Protein 4UYR (pdb70)

Radius of gyration: 17.65 Å; Cα contacts (8 Å, |Δi|>4): 474; chains: 1; bounding box: 37×47×51 Å

Organism: Saccharomyces cerevisiae (strain ATCC 204508 / S288c) (NCBI:txid559292)

B-factor: mean 17.61, std 16.91, range [5.44, 200.37]

InterPro domains:
  IPR018789 Flocculin 11 domain [PF10182] (43-193)
  IPR018789 Flocculin 11 domain [PS51824] (31-207)
  IPR018789 Flocculin 11 domain [SM01213] (42-195)

Foldseek 3Di:
DDDPFPWDDDCPIDGWQKFDDKFQPAVPFALVVLCVVQLAFAKEKDWDIWTQHDDQKIKIKMWMATPDWDFPLQFAFKKKACAAFPDRIGGQDHPVVPHDNFGTPRTGMDIDMHRWDDDPDPWKTWHDKIKMWTATLPDSSVVVVVVDDRTDGTDIAIEEDPAADPVRHGNGNYTIIMTTGSSPNPDD

Sequence (188 aa):
GSSSHHHHHHSSSGSSSEGTSSCNSSIVNGCPNLDFNWHMDQQNIMQYTLDVTSSSVSWVQDNTYQITIHVKKGKEENIDLKYLWSSLKIIGVTGPPKGTVQLYGYNENTYLIDNPTDFTATFEVYATQQDVNSSCQVWMPNFQQIQFEYLQGSAAQYASSWQWGTTSFDLSSTGCNNYDNQGHSQTDFPGFYWNIDCDNNNCG

Solvent-accessible surface area: 9670 Å² total; per-residue (Å²): 133,77,101,152,70,117,73,12,178,32,156,90,83,28,88,2,46,72,8,118,59,46,44,50,26,17,87,148,31,58,26,59,67,38,0,80,128,79,99,6,24,44,5,86,10,71,5,71,54,2,14,65,17,80,101,65,14,0,43,0,28,0,66,0,94,3,150,93,98,1,76,45,92,14,1,47,12,0,53,0,36,46,13,69,14,73,149,39,67,24,35,5,13,0,90,116,86,120,21,113,125,16,115,33,0,1,50,7,78,8,71,14,55,0,88,0,68,124,99,52,69,105,19,29,4,71,2,24,48,0,54,0,36,0,51,0,27,87,44,64,2,50,130,71,51,119,51,39,137,33,28,44,38,55,19,68,0,25,4,0,20,119,76,125,35,145,136,27,38,0,62,6,3,0,15,1,6,44,0,18,47,47,1,72,66,134,54,108

Secondary structure (DSSP, 8-state):
---SSPEEE---EEE-EE-S--EES-TTSB-HHHHHTTTBPPEEEEEEEEEEEETTEEEEEEEEEESS---GGGEEEEEEES-SSS-S-EEEEETTTTEE--S-TTEEEEEEEEE--EEEETTEEEPPP-EEEEEES-GGGGGGGGG--SB-SEEEEEB-SS-B-TTSBBSSSB--EEEEGGG-TT--

Nearest PDB structures (foldseek):
  4uyr-assembly1_A  TM=1.005E+00  e=2.398E-40  Saccharomyces cerevisiae S288C
  4uyt-assembly1_A  TM=1.005E+00  e=1.256E-36  Saccharomyces cerevisiae S288C
  5fv6-assembly1_B  TM=8.796E-01  e=2.072E-15  Komagataella phaffii GS115
  5fv6-assembly2_A  TM=8.704E-01  e=5.567E-15  Komagataella phaffii GS115

Structure (mmCIF, N/CA/C/O backbone):
data_4UYR
#
_entry.id   4UYR
#
_cell.length_a   30.450
_cell.length_b   54.830
_cell.length_c   121.910
_cell.angle_alpha   90.00
_cell.angle_beta   90.00
_cell.angle_gamma   90.00
#
_symmetry.space_group_name_H-M   'P 21 21 21'
#
loop_
_entity.id
_entity.type
_entity.pdbx_description
1 polymer 'FLOCCULATION PROTEIN FLO11'
2 non-polymer 'SODIUM ION'
3 non-polymer 'MAGNESIUM ION'
4 non-polymer 'PHOSPHATE ION'
5 water water
#
loop_
_atom_site.group_PDB
_atom_site.id
_atom_site.type_symbol
_atom_site.label_atom_id
_atom_site.label_alt_id
_atom_site.label_comp_id
_atom_site.label_asym_id
_atom_site.label_entity_id
_atom_site.label_seq_id
_atom_site.pdbx_PDB_ins_code
_atom_site.Cartn_x
_atom_site.Cartn_y
_atom_site.Cartn_z
_atom_site.occupancy
_atom_site.B_iso_or_equiv
_atom_site.auth_seq_id
_atom_site.auth_comp_id
_atom_site.auth_asym_id
_atom_site.auth_atom_id
_atom_site.pdbx_PDB_model_num
ATOM 1 N N . GLY A 1 2 ? -18.998 50.165 12.885 1.00 24.24 2 GLY A N 1
ATOM 2 C CA . GLY A 1 2 ? -18.421 49.837 11.562 1.00 15.33 2 GLY A CA 1
ATOM 3 C C . GLY A 1 2 ? -18.259 48.345 11.368 1.00 14.22 2 GLY A C 1
ATOM 4 O O . GLY A 1 2 ? -18.684 47.561 12.200 1.00 20.08 2 GLY A O 1
ATOM 5 N N A SER A 1 3 ? -17.643 47.953 10.263 0.50 12.53 3 SER A N 1
ATOM 6 N N B SER A 1 3 ? -17.675 47.938 10.261 0.50 12.20 3 SER A N 1
ATOM 7 C CA A SER A 1 3 ? -17.485 46.553 9.912 0.50 11.84 3 SER A CA 1
ATOM 8 C CA B SER A 1 3 ? -17.510 46.535 9.975 0.50 11.65 3 SER A CA 1
ATOM 9 C C A SER A 1 3 ? -16.404 45.888 10.765 0.50 11.23 3 SER A C 1
ATOM 10 C C B SER A 1 3 ? -16.394 45.894 10.783 0.50 10.72 3 SER A C 1
ATOM 11 O O A SER A 1 3 ? -15.375 46.468 11.031 0.50 13.33 3 SER A O 1
ATOM 12 O O B SER A 1 3 ? -15.354 46.479 10.997 0.50 12.45 3 SER A O 1
ATOM 17 N N . SER A 1 4 ? -16.666 44.631 11.136 0.69 9.30 4 SER A N 1
ATOM 18 C CA . SER A 1 4 ? -15.650 43.774 11.736 0.69 9.36 4 SER A CA 1
ATOM 19 C C . SER A 1 4 ? -15.590 42.399 11.033 0.69 8.83 4 SER A C 1
ATOM 20 O O . SER A 1 4 ? -15.093 41.409 11.588 0.69 9.89 4 SER A O 1
ATOM 23 N N . HIS A 1 5 ? -16.036 42.347 9.795 0.80 8.90 5 HIS A N 1
ATOM 24 C CA . HIS A 1 5 ? -15.871 41.132 8.996 0.80 8.47 5 HIS A CA 1
ATOM 25 C C . HIS A 1 5 ? -14.397 40.748 8.874 0.80 8.16 5 HIS A C 1
ATOM 26 O O . HIS A 1 5 ? -14.037 39.568 9.012 0.80 9.58 5 HIS A O 1
ATOM 33 N N . HIS A 1 6 ? -13.580 41.716 8.537 0.80 7.75 6 HIS A N 1
ATOM 34 C CA . HIS A 1 6 ? -12.159 41.507 8.299 0.80 7.96 6 HIS A CA 1
ATOM 35 C C . HIS A 1 6 ? -11.392 41.933 9.548 0.80 8.46 6 HIS A C 1
ATOM 36 O O . HIS A 1 6 ? -11.807 42.852 10.265 0.80 9.94 6 HIS A O 1
ATOM 43 N N . HIS A 1 7 ? -10.260 41.285 9.805 1.00 10.65 7 HIS A N 1
ATOM 44 C CA . HIS A 1 7 ? -9.361 41.711 10.864 1.00 11.48 7 HIS A CA 1
ATOM 45 C C . HIS A 1 7 ? -8.643 42.954 10.467 1.00 11.39 7 HIS A C 1
ATOM 46 O O . HIS A 1 7 ? -8.002 42.907 9.404 1.00 16.07 7 HIS A O 1
ATOM 53 N N . HIS A 1 8 ? -8.561 43.994 11.281 0.50 7.79 8 HIS A N 1
ATOM 54 C CA . HIS A 1 8 ? -7.890 45.227 10.855 0.50 8.26 8 HIS A CA 1
ATOM 55 C C . HIS A 1 8 ? -6.420 45.166 11.245 0.50 8.32 8 HIS A C 1
ATOM 56 O O . HIS A 1 8 ? -6.016 44.606 12.272 0.50 12.37 8 HIS A O 1
ATOM 63 N N . HIS A 1 9 ? -5.634 45.756 10.373 1.00 11.03 9 HIS A N 1
ATOM 64 C CA . HIS A 1 9 ? -4.220 45.904 10.554 1.00 10.72 9 HIS A CA 1
ATOM 65 C C . HIS A 1 9 ? -3.825 47.369 10.567 1.00 11.57 9 HIS A C 1
ATOM 66 O O . HIS A 1 9 ? -4.444 48.214 9.949 1.00 13.91 9 HIS A O 1
ATOM 73 N N . HIS A 1 10 ? -2.706 47.677 11.228 0.50 9.81 10 HIS A N 1
ATOM 74 C CA . HIS A 1 10 ? -2.105 49.002 11.154 0.50 11.01 10 HIS A CA 1
ATOM 75 C C . HIS A 1 10 ? -1.517 49.198 9.745 0.50 11.14 10 HIS A C 1
ATOM 76 O O . HIS A 1 10 ? -0.987 48.270 9.111 0.50 13.05 10 HIS A O 1
ATOM 83 N N A SER A 1 11 ? -1.675 50.421 9.252 0.50 17.31 11 SER A N 1
ATOM 84 N N B SER A 1 11 ? -1.605 50.419 9.233 0.50 16.90 11 SER A N 1
ATOM 85 C CA A SER A 1 11 ? -1.233 50.767 7.909 0.50 18.67 11 SER A CA 1
ATOM 86 C CA B SER A 1 11 ? -1.158 50.698 7.872 0.50 17.02 11 SER A CA 1
ATOM 87 C C A SER A 1 11 ? -0.559 52.124 7.853 0.50 23.89 11 SER A C 1
ATOM 88 C C B SER A 1 11 ? -0.576 52.090 7.826 0.50 22.69 11 SER A C 1
ATOM 89 O O A SER A 1 11 ? -0.903 53.027 8.625 0.50 32.04 11 SER A O 1
ATOM 90 O O B SER A 1 11 ? -0.993 52.970 8.585 0.50 28.27 11 SER A O 1
ATOM 95 N N . SER A 1 12 ? 0.397 52.262 6.935 0.50 22.41 12 SER A N 1
ATOM 96 C CA . SER A 1 12 ? 1.023 53.544 6.660 0.50 24.94 12 SER A CA 1
ATOM 97 C C . SER A 1 12 ? 0.111 54.286 5.695 0.50 26.12 12 SER A C 1
ATOM 98 O O . SER A 1 12 ? -0.833 53.714 5.145 0.50 29.18 12 SER A O 1
ATOM 101 N N . GLY A 1 30 ? -3.378 55.001 10.351 1.00 32.75 30 GLY A N 1
ATOM 102 C CA . GLY A 1 30 ? -4.102 54.324 9.306 1.00 22.15 30 GLY A CA 1
ATOM 103 C C . GLY A 1 30 ? -4.416 52.887 9.649 1.00 17.41 30 GLY A C 1
ATOM 104 O O . GLY A 1 30 ? -3.718 52.243 10.421 1.00 19.75 30 GLY A O 1
ATOM 105 N N . SER A 1 31 ? -5.442 52.366 8.996 1.00 14.98 31 SER A N 1
ATOM 106 C CA A SER A 1 31 ? -5.781 50.970 9.157 0.53 12.50 31 SER A CA 1
ATOM 107 C CA B SER A 1 31 ? -5.980 51.032 9.210 0.47 13.60 31 SER A CA 1
ATOM 108 C C . SER A 1 31 ? -6.261 50.391 7.849 1.00 10.37 31 SER A C 1
ATOM 109 O O . SER A 1 31 ? -6.647 51.110 6.915 1.00 10.89 31 SER A O 1
ATOM 114 N N . SER A 1 32 ? -6.150 49.077 7.762 1.00 9.72 32 SER A N 1
ATOM 115 C CA . SER A 1 32 ? -6.537 48.356 6.577 1.00 8.53 32 SER A CA 1
ATOM 116 C C . SER A 1 32 ? -7.309 47.089 6.932 1.00 8.24 32 SER A C 1
ATOM 117 O O . SER A 1 32 ? -7.171 46.521 8.016 1.00 10.36 32 SER A O 1
ATOM 120 N N . GLU A 1 33 ? -8.076 46.625 5.973 1.00 7.08 33 GLU A N 1
ATOM 121 C CA . GLU A 1 33 ? -8.833 45.381 6.073 1.00 6.87 33 GLU A CA 1
ATOM 122 C C . GLU A 1 33 ? -7.927 44.199 5.757 1.00 7.06 33 GLU A C 1
ATOM 123 O O . GLU A 1 33 ? -7.387 44.115 4.652 1.00 8.17 33 GLU A O 1
ATOM 129 N N . GLY A 1 34 ? -7.770 43.283 6.693 1.00 6.87 34 GLY A N 1
ATOM 130 C CA . GLY A 1 34 ? -7.098 42.020 6.426 1.00 6.68 34 GLY A CA 1
ATOM 131 C C . GLY A 1 34 ? -7.906 41.170 5.466 1.00 6.25 34 GLY A C 1
ATOM 132 O O . GLY A 1 34 ? -9.134 41.297 5.380 1.00 6.95 34 GLY A O 1
ATOM 133 N N . THR A 1 35 ? -7.219 40.279 4.747 1.00 6.32 35 THR A N 1
ATOM 134 C CA . THR A 1 35 ? -7.888 39.316 3.881 1.00 6.30 35 THR A CA 1
ATOM 135 C C . THR A 1 35 ? -7.551 37.914 4.384 1.00 6.04 35 THR A C 1
ATOM 136 O O . THR A 1 35 ? -6.400 37.483 4.352 1.00 6.37 35 THR A O 1
ATOM 140 N N . SER A 1 36 ? -8.553 37.205 4.898 1.00 6.83 36 SER A N 1
ATOM 141 C CA A SER A 1 36 ? -8.337 35.904 5.512 0.72 6.73 36 SER A CA 1
ATOM 142 C CA B SER A 1 36 ? -8.291 35.905 5.514 0.28 8.00 36 SER A CA 1
ATOM 143 C C . SER A 1 36 ? -8.193 34.824 4.453 1.00 6.97 36 SER A C 1
ATOM 144 O O . SER A 1 36 ? -9.058 34.700 3.581 1.00 8.31 36 SER A O 1
ATOM 149 N N . CYS A 1 37 ? -7.152 34.017 4.562 1.00 6.74 37 CYS A N 1
ATOM 150 C CA . CYS A 1 37 ? -6.988 32.843 3.725 1.00 6.87 37 CYS A CA 1
ATOM 151 C C . CYS A 1 37 ? -7.863 31.707 4.245 1.00 7.86 37 CYS A C 1
ATOM 152 O O . CYS A 1 37 ? -7.831 31.364 5.429 1.00 9.23 37 CYS A O 1
ATOM 155 N N . ASN A 1 38 ? -8.608 31.069 3.339 1.00 7.92 38 ASN A N 1
ATOM 156 C CA . ASN A 1 38 ? -9.486 29.966 3.731 1.00 9.72 38 ASN A CA 1
ATOM 157 C C . ASN A 1 38 ? -8.753 28.636 3.875 1.00 11.54 38 ASN A C 1
ATOM 158 O O . ASN A 1 38 ? -9.039 27.894 4.792 1.00 22.06 38 ASN A O 1
ATOM 163 N N . SER A 1 39 ? -7.807 28.347 3.024 1.00 9.94 39 SER A N 1
ATOM 164 C CA A SER A 1 39 ? -7.124 27.056 3.038 0.71 11.92 39 SER A CA 1
ATOM 165 C CA B SER A 1 39 ? -7.089 27.079 2.916 0.29 10.13 39 SER A CA 1
ATOM 166 C C . SER A 1 39 ? -5.659 27.231 3.365 1.00 10.10 39 SER A C 1
ATOM 167 O O . SER A 1 39 ? -4.886 27.827 2.639 1.00 13.70 39 SER A O 1
ATOM 172 N N . ILE A 1 40 ? -5.279 26.681 4.490 1.00 9.19 40 ILE A N 1
ATOM 173 C CA . ILE A 1 40 ? -3.918 26.719 4.997 1.00 8.58 40 ILE A CA 1
ATOM 174 C C . ILE A 1 40 ? -3.443 25.266 4.932 1.00 9.31 40 ILE A C 1
ATOM 175 O O . ILE A 1 40 ? -4.055 24.404 5.581 1.00 12.24 40 ILE A O 1
ATOM 180 N N . VAL A 1 41 ? -2.454 24.985 4.109 1.00 8.56 41 VAL A N 1
ATOM 181 C CA . VAL A 1 4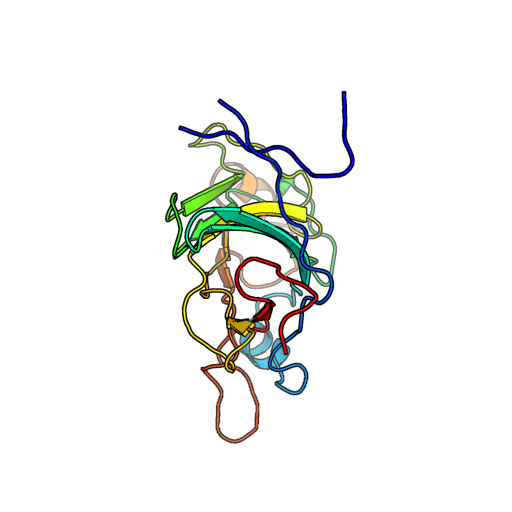1 ? -2.130 23.597 3.746 1.00 8.53 41 VAL A CA 1
ATOM 182 C C . VAL A 1 41 ? -0.787 23.205 4.352 1.00 8.51 41 VAL A C 1
ATOM 183 O O . VAL A 1 41 ? 0.218 23.869 4.148 1.00 8.40 41 VAL A O 1
ATOM 187 N N . ASN A 1 42 ? -0.773 22.056 5.036 1.00 9.22 42 ASN A N 1
ATOM 188 C CA . ASN A 1 42 ? 0.463 21.403 5.455 1.00 9.78 42 ASN A CA 1
ATOM 189 C C . ASN A 1 42 ? 1.108 20.860 4.204 1.00 9.58 42 ASN A C 1
ATOM 190 O O . ASN A 1 42 ? 0.518 20.035 3.482 1.00 11.19 42 ASN A O 1
ATOM 195 N N . GLY A 1 43 ? 2.311 21.347 3.876 1.00 8.96 43 GLY A N 1
ATOM 196 C CA . GLY A 1 43 ? 2.932 21.022 2.622 1.00 9.71 43 GLY A CA 1
ATOM 197 C C . GLY A 1 43 ? 3.628 19.676 2.550 1.00 10.40 43 GLY A C 1
ATOM 198 O O . GLY A 1 43 ? 4.153 19.334 1.495 1.00 11.90 43 GLY A O 1
ATOM 199 N N . CYS A 1 44 ? 3.690 18.944 3.656 1.00 10.56 44 CYS A N 1
ATOM 200 C CA . CYS A 1 44 ? 4.454 17.697 3.688 1.00 11.79 44 CYS A CA 1
ATOM 201 C C . CYS A 1 44 ? 4.039 16.818 4.845 1.00 11.96 44 CYS A C 1
ATOM 202 O O . CYS A 1 44 ? 4.853 16.456 5.689 1.00 13.28 44 CYS A O 1
ATOM 205 N N . PRO A 1 45 ? 2.760 16.423 4.889 1.00 13.00 45 PRO A N 1
ATOM 206 C CA . PRO A 1 45 ? 2.259 15.730 6.062 1.00 15.74 45 PRO A CA 1
ATOM 207 C C . PRO A 1 45 ? 2.719 14.282 6.149 1.00 18.15 45 PRO A C 1
ATOM 208 O O . PRO A 1 45 ? 2.475 13.654 7.163 1.00 22.42 45 PRO A O 1
ATOM 212 N N . ASN A 1 46 ? 3.382 13.762 5.123 1.00 18.68 46 ASN A N 1
ATOM 213 C CA . ASN A 1 46 ? 3.849 12.396 5.196 1.00 22.35 46 ASN A CA 1
ATOM 214 C C . ASN A 1 46 ? 5.302 12.242 5.636 1.00 18.45 46 ASN A C 1
ATOM 215 O O . ASN A 1 46 ? 5.736 11.126 5.799 1.00 23.18 46 ASN A O 1
ATOM 220 N N . LEU A 1 47 ? 6.033 13.324 5.895 1.00 15.01 47 LEU A N 1
ATOM 221 C CA . LEU A 1 47 ? 7.380 13.221 6.493 1.00 14.06 47 LEU A CA 1
ATOM 222 C C . LEU A 1 47 ? 7.249 12.828 7.953 1.00 15.10 47 LEU A C 1
ATOM 223 O O . LEU A 1 47 ? 6.268 13.164 8.637 1.00 16.84 47 LEU A O 1
ATOM 228 N N . ASP A 1 48 ? 8.280 12.157 8.446 1.00 15.60 48 ASP A N 1
ATOM 229 C CA . ASP A 1 48 ? 8.418 11.837 9.876 1.00 15.73 48 ASP A CA 1
ATOM 230 C C . ASP A 1 48 ? 9.218 12.968 10.507 1.00 14.54 48 ASP A C 1
ATOM 231 O O . ASP A 1 48 ? 10.425 13.070 10.332 1.00 19.13 48 ASP A O 1
ATOM 236 N N . PHE A 1 49 ? 8.529 13.801 11.266 1.00 13.42 49 PHE A N 1
ATOM 237 C CA . PHE A 1 49 ? 9.160 14.905 12.020 1.00 12.39 49 PHE A CA 1
ATOM 238 C C . PHE A 1 49 ? 9.668 14.457 13.394 1.00 13.93 49 PHE A C 1
ATOM 239 O O . PHE A 1 49 ? 10.655 14.952 13.976 1.00 14.77 49 PHE A O 1
ATOM 247 N N . ASN A 1 50 ? 9.033 13.447 13.933 1.00 14.36 50 ASN A N 1
ATOM 248 C CA . ASN A 1 50 ? 9.357 13.022 15.297 1.00 16.28 50 ASN A CA 1
ATOM 249 C C . ASN A 1 50 ? 10.783 12.523 15.384 1.00 16.63 50 ASN A C 1
ATOM 250 O O . ASN A 1 50 ? 11.447 12.701 16.383 1.00 16.76 50 ASN A O 1
ATOM 255 N N . TRP A 1 51 ? 11.222 11.833 14.354 1.00 17.07 51 TRP A N 1
ATOM 256 C CA . TRP A 1 51 ? 12.592 11.322 14.327 1.00 17.60 51 TRP A CA 1
ATOM 257 C C . TRP A 1 51 ? 13.651 12.415 14.650 1.00 16.23 51 TRP A C 1
ATOM 258 O O . TRP A 1 51 ? 14.615 12.183 15.419 1.00 17.17 51 TRP A O 1
ATOM 269 N N . HIS A 1 52 ? 13.464 13.605 14.089 1.00 15.56 52 HIS A N 1
ATOM 270 C CA . HIS A 1 52 ? 14.465 14.615 14.275 1.00 14.80 52 HIS A CA 1
ATOM 271 C C . HIS A 1 52 ? 14.525 15.095 15.730 1.00 15.41 52 HIS A C 1
ATOM 272 O O . HIS A 1 52 ? 15.574 15.438 16.210 1.00 17.93 52 HIS A O 1
ATOM 279 N N . MET A 1 53 ? 13.420 15.181 16.460 1.00 14.54 53 MET A N 1
ATOM 280 C CA . MET A 1 53 ? 13.400 15.499 17.882 1.00 13.97 53 MET A CA 1
ATOM 281 C C . MET A 1 53 ? 13.921 14.304 18.707 1.00 14.36 53 MET A C 1
ATOM 282 O O . MET A 1 53 ? 14.731 14.462 19.628 1.00 15.73 53 MET A O 1
ATOM 287 N N . ASP A 1 54 ? 13.478 13.098 18.384 1.00 14.62 54 ASP A N 1
ATOM 288 C CA . ASP A 1 54 ? 13.874 11.892 19.111 1.00 16.73 54 ASP A CA 1
ATOM 289 C C . ASP A 1 54 ? 15.396 11.743 19.071 1.00 16.75 54 ASP A C 1
ATOM 290 O O . ASP A 1 54 ? 16.018 11.393 20.084 1.00 19.74 54 ASP A O 1
ATOM 295 N N . GLN A 1 55 ? 16.027 11.952 17.921 1.00 17.26 55 GLN A N 1
ATOM 296 C CA . GLN A 1 55 ? 17.484 11.782 17.799 1.00 20.28 55 GLN A CA 1
ATOM 297 C C . GLN A 1 55 ? 18.278 12.774 18.653 1.00 20.00 55 GLN A C 1
ATOM 298 O O . GLN A 1 55 ? 19.438 12.517 18.994 1.00 23.17 55 GLN A O 1
ATOM 304 N N . GLN A 1 56 ? 17.654 13.890 19.032 1.00 17.62 56 GLN A N 1
ATOM 305 C CA . GLN A 1 56 ? 18.269 14.904 19.853 1.00 18.27 56 GLN A CA 1
ATOM 306 C C . GLN A 1 56 ? 17.818 14.811 21.309 1.00 17.04 56 GLN A C 1
ATOM 307 O O . GLN A 1 56 ? 18.208 15.658 22.108 1.00 17.68 56 GLN A O 1
ATOM 313 N N . ASN A 1 57 ? 17.040 13.792 21.645 1.00 16.67 57 ASN A N 1
ATOM 314 C CA . ASN A 1 57 ? 16.462 13.643 22.984 1.00 15.77 57 ASN A CA 1
ATOM 315 C C . ASN A 1 57 ? 15.600 14.855 23.381 1.00 14.84 57 ASN A C 1
ATOM 316 O O . ASN A 1 57 ? 15.505 15.182 24.545 1.00 15.45 57 ASN A O 1
ATOM 321 N N . ILE A 1 58 ? 14.942 15.465 22.402 1.00 13.67 58 ILE A N 1
ATOM 322 C CA . ILE A 1 58 ? 14.019 16.572 22.655 1.00 13.25 58 ILE A CA 1
ATOM 323 C C . ILE A 1 58 ? 12.616 15.962 22.704 1.00 13.22 58 ILE A C 1
ATOM 324 O O . ILE A 1 58 ? 12.233 15.139 21.872 1.00 13.90 58 ILE A O 1
ATOM 329 N N . MET A 1 59 ? 11.826 16.371 23.685 1.00 12.84 59 MET A N 1
ATOM 330 C CA . MET A 1 59 ? 10.433 15.957 23.737 1.00 12.89 59 MET A CA 1
ATOM 331 C C . MET A 1 59 ? 9.716 16.368 22.462 1.00 12.08 59 MET A C 1
ATOM 332 O O . MET A 1 59 ? 9.989 17.429 21.919 1.00 12.43 59 MET A O 1
ATOM 337 N N . GLN A 1 60 ? 8.800 15.541 21.981 1.00 12.76 60 GLN A N 1
ATOM 338 C CA . GLN A 1 60 ? 8.093 15.886 20.765 1.00 11.86 60 GLN A CA 1
ATOM 339 C C . GLN A 1 60 ? 7.152 17.089 20.995 1.00 11.39 60 GLN A C 1
ATOM 340 O O . GLN A 1 60 ? 6.436 17.161 21.985 1.00 12.38 60 GLN A O 1
ATOM 346 N N . TYR A 1 61 ? 7.151 17.955 19.982 1.00 10.98 61 TYR A N 1
ATOM 347 C CA . TYR A 1 61 ? 6.219 19.082 19.881 1.00 10.28 61 TYR A CA 1
ATOM 348 C C . TYR A 1 61 ? 5.618 19.003 18.471 1.00 10.11 61 TYR A C 1
ATOM 349 O O . TYR A 1 61 ? 6.216 18.476 17.531 1.00 11.24 61 TYR A O 1
ATOM 358 N N . THR A 1 62 ? 4.434 19.625 18.339 1.00 9.74 62 THR A N 1
ATOM 359 C CA . THR A 1 62 ? 3.785 19.841 17.051 1.00 9.73 62 THR A CA 1
ATOM 360 C C . THR A 1 62 ? 3.523 21.334 16.858 1.00 9.13 62 THR A C 1
ATOM 361 O O . THR A 1 62 ? 3.402 22.106 17.824 1.00 9.95 62 THR A O 1
ATOM 365 N N . LEU A 1 63 ? 3.390 21.723 15.591 1.00 8.95 63 LEU A N 1
ATOM 366 C CA . LEU A 1 63 ? 3.048 23.108 15.214 1.00 8.76 63 LEU A CA 1
ATOM 367 C C . LEU A 1 63 ? 1.969 23.061 14.144 1.00 9.20 63 LEU A C 1
ATOM 368 O O . LEU A 1 63 ? 2.092 22.300 13.175 1.00 10.08 63 LEU A O 1
ATOM 373 N N . ASP A 1 64 ? 0.969 23.933 14.303 1.00 8.79 64 ASP A N 1
ATOM 374 C CA . ASP A 1 64 ? -0.037 24.149 13.274 1.00 8.91 64 ASP A CA 1
ATOM 375 C C . ASP A 1 64 ? -0.100 25.658 13.009 1.00 8.05 64 ASP A C 1
ATOM 376 O O . ASP A 1 64 ? 0.067 26.458 13.925 1.00 9.37 64 ASP A O 1
ATOM 381 N N . VAL A 1 65 ? -0.400 26.013 11.767 1.00 8.66 65 VAL A N 1
ATOM 382 C CA . VAL A 1 65 ? -0.711 27.385 11.374 1.00 7.74 65 VAL A CA 1
ATOM 383 C C . VAL A 1 65 ? -2.221 27.504 11.335 1.00 8.20 65 VAL A C 1
ATOM 384 O O . VAL A 1 65 ? -2.856 26.866 10.494 1.00 10.14 65 VAL A O 1
ATOM 388 N N . THR A 1 66 ? -2.800 28.242 12.266 1.00 8.14 66 THR A N 1
ATOM 389 C CA . THR A 1 66 ? -4.241 28.262 12.470 1.00 9.17 66 THR A CA 1
ATOM 390 C C . THR A 1 66 ? -4.973 29.409 11.792 1.00 8.66 66 THR A C 1
ATOM 391 O O . THR A 1 66 ? -6.170 29.316 11.581 1.00 10.88 66 THR A O 1
ATOM 395 N N . SER A 1 67 ? -4.270 30.467 11.409 1.00 7.88 67 SER A N 1
ATOM 396 C CA A SER A 1 67 ? -4.874 31.539 10.638 0.67 7.69 67 SER A CA 1
ATOM 397 C CA B SER A 1 67 ? -4.843 31.649 10.772 0.23 7.55 67 SER A CA 1
ATOM 398 C CA C SER A 1 67 ? -4.857 31.605 10.721 0.10 7.43 67 SER A CA 1
ATOM 399 C C . SER A 1 67 ? -3.780 32.275 9.871 1.00 7.10 67 SER A C 1
ATOM 400 O O . SER A 1 67 ? -2.628 32.357 10.321 1.00 7.46 67 SER A O 1
ATOM 407 N N . VAL A 1 68 ? -4.192 32.812 8.731 1.00 6.79 68 VAL A N 1
ATOM 408 C CA . VAL A 1 68 ? -3.328 33.601 7.846 1.00 6.59 68 VAL A CA 1
ATOM 409 C C . VAL A 1 68 ? -4.185 34.744 7.325 1.00 6.67 68 VAL A C 1
ATOM 410 O O . VAL A 1 68 ? -5.241 34.487 6.720 1.00 7.64 68 VAL A O 1
ATOM 414 N N . SER A 1 69 ? -3.708 35.974 7.472 1.00 6.64 69 SER A 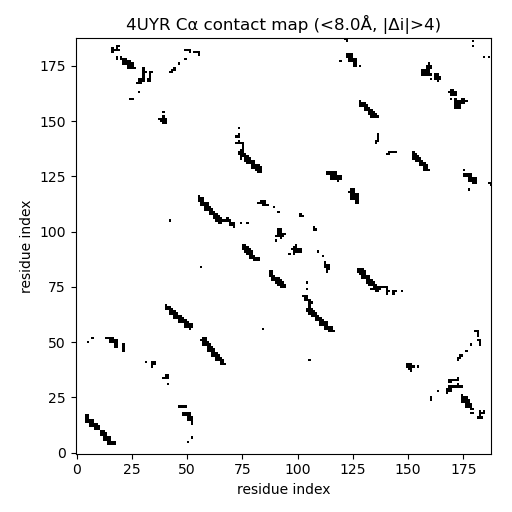N 1
ATOM 415 C CA . SER A 1 69 ? -4.373 37.161 6.960 1.00 6.81 69 SER A CA 1
ATOM 416 C C . SER A 1 69 ? -3.385 37.966 6.126 1.00 6.62 69 SER A C 1
ATOM 417 O O . SER A 1 69 ? -2.334 38.381 6.627 1.00 8.04 69 SER A O 1
ATOM 420 N N . TRP A 1 70 ? -3.718 38.209 4.872 1.00 6.03 70 TRP A N 1
ATOM 421 C CA . TRP A 1 70 ? -2.903 39.069 4.017 1.00 5.95 70 TRP A CA 1
ATOM 422 C C . TRP A 1 70 ? -3.048 40.516 4.494 1.00 5.95 70 TRP A C 1
ATOM 423 O O . TRP A 1 70 ? -4.169 41.002 4.629 1.00 6.79 70 TRP A O 1
ATOM 434 N N . VAL A 1 71 ? -1.915 41.171 4.711 1.00 5.96 71 VAL A N 1
ATOM 435 C CA . VAL A 1 71 ? -1.891 42.569 5.163 1.00 6.38 71 VAL A CA 1
ATOM 436 C C . VAL A 1 71 ? -1.839 43.495 3.944 1.00 6.50 71 VAL A C 1
ATOM 437 O O . VAL A 1 71 ? -2.747 44.304 3.718 1.00 7.69 71 VAL A O 1
ATOM 441 N N . GLN A 1 72 ? -0.777 43.378 3.155 1.00 6.70 72 GLN A N 1
ATOM 442 C CA . GLN A 1 72 ? -0.530 44.112 1.923 1.00 6.72 72 GLN A CA 1
ATOM 443 C C . GLN A 1 72 ? 0.797 43.571 1.384 1.00 6.12 72 GLN A C 1
ATOM 444 O O . GLN A 1 72 ? 1.478 42.807 2.066 1.00 6.27 72 GLN A O 1
ATOM 450 N N . ASP A 1 73 ? 1.204 44.000 0.189 1.00 6.53 73 ASP A N 1
ATOM 451 C CA . ASP A 1 73 ? 2.513 43.585 -0.360 1.00 6.38 73 ASP A CA 1
ATOM 452 C C . ASP A 1 73 ? 2.510 42.033 -0.408 1.00 6.12 73 ASP A C 1
ATOM 453 O O . ASP A 1 73 ? 1.518 41.458 -0.887 1.00 6.52 73 ASP A O 1
ATOM 458 N N . ASN A 1 74 ? 3.566 41.455 0.086 1.00 6.76 74 ASN A N 1
ATOM 459 C CA . ASN A 1 74 ? 3.573 39.952 0.275 1.00 5.79 74 ASN A CA 1
ATOM 460 C C . ASN A 1 74 ? 3.668 39.617 1.764 1.00 5.57 74 ASN A C 1
ATOM 461 O O . ASN A 1 74 ? 4.248 38.597 2.149 1.00 5.92 74 ASN A O 1
ATOM 466 N N . THR A 1 75 ? 3.060 40.479 2.586 1.00 5.62 75 THR A N 1
ATOM 467 C CA . THR A 1 75 ? 3.120 40.379 4.026 1.00 5.72 75 THR A CA 1
ATOM 468 C C . THR A 1 75 ? 1.813 39.773 4.564 1.00 5.44 75 THR A C 1
ATOM 469 O O . THR A 1 75 ? 0.734 40.241 4.229 1.00 5.99 75 THR A O 1
ATOM 473 N N . TYR A 1 76 ? 1.977 38.755 5.404 1.00 5.62 76 TYR A N 1
ATOM 474 C CA . TYR A 1 76 ? 0.857 38.024 5.999 1.00 5.76 76 TYR A CA 1
ATOM 475 C C . TYR A 1 76 ? 1.044 37.977 7.498 1.00 5.83 76 TYR A C 1
ATOM 476 O O . TYR A 1 76 ? 2.146 37.724 7.993 1.00 6.62 76 TYR A O 1
ATOM 485 N N . GLN A 1 77 ? -0.056 38.163 8.237 1.00 5.93 77 GLN A N 1
ATOM 486 C CA . GLN A 1 77 ? -0.078 37.961 9.678 1.00 6.37 77 GLN A CA 1
ATOM 487 C C . GLN A 1 77 ? -0.552 36.532 9.913 1.00 6.31 77 GLN A C 1
ATOM 488 O O . GLN A 1 77 ? -1.679 36.191 9.524 1.00 7.56 77 GLN A O 1
ATOM 494 N N . ILE A 1 78 ? 0.285 35.731 10.553 1.00 6.58 78 ILE A N 1
ATOM 495 C CA . ILE A 1 78 ? -0.010 34.323 10.787 1.00 6.99 78 ILE A CA 1
ATOM 496 C C . ILE A 1 78 ? -0.071 34.052 12.268 1.00 6.82 78 ILE A C 1
ATOM 497 O O . ILE A 1 78 ? 0.579 34.720 13.075 1.00 7.57 78 ILE A O 1
ATOM 502 N N . THR A 1 79 ? -0.869 33.040 12.621 1.00 7.08 79 THR A N 1
ATOM 503 C CA . THR A 1 79 ? -0.971 32.548 13.988 1.00 7.42 79 THR A CA 1
ATOM 504 C C . THR A 1 79 ? -0.564 31.075 13.988 1.00 7.18 79 THR A C 1
ATOM 505 O O . THR A 1 79 ? -1.057 30.309 13.161 1.00 7.87 79 THR A O 1
ATOM 509 N N . ILE A 1 80 ? 0.305 30.731 14.933 1.00 7.59 80 ILE A N 1
ATOM 510 C CA . ILE A 1 80 ? 0.745 29.353 15.128 1.00 7.49 80 ILE A CA 1
ATOM 511 C C . ILE A 1 80 ? 0.273 28.867 16.485 1.00 7.93 80 ILE A C 1
ATOM 512 O O . ILE A 1 80 ? 0.088 29.644 17.427 1.00 9.02 80 ILE A O 1
ATOM 517 N N . HIS A 1 81 ? 0.087 27.549 16.571 1.00 8.08 81 HIS A N 1
ATOM 518 C CA . HIS A 1 81 ? -0.240 26.851 17.791 1.00 8.33 81 HIS A CA 1
ATOM 519 C C . HIS A 1 81 ? 0.759 25.712 17.978 1.00 8.10 81 HIS A C 1
ATOM 520 O O . HIS A 1 81 ? 0.852 24.842 17.110 1.00 8.80 81 HIS A O 1
ATOM 527 N N . VAL A 1 82 ? 1.507 25.759 19.068 1.00 8.11 82 VAL A N 1
ATOM 528 C CA . VAL A 1 82 ? 2.563 24.796 19.368 1.00 8.48 82 VAL A CA 1
ATOM 529 C C . VAL A 1 82 ? 2.181 24.021 20.615 1.00 9.17 82 VAL A C 1
ATOM 530 O O . VAL A 1 82 ? 1.761 24.627 21.603 1.00 9.85 82 VAL A O 1
ATOM 534 N N A LYS A 1 83 ? 2.294 22.693 20.549 0.50 9.34 83 LYS A N 1
ATOM 535 N N B LYS A 1 83 ? 2.292 22.697 20.534 0.50 9.20 83 LYS A N 1
ATOM 536 C CA A LYS A 1 83 ? 1.857 2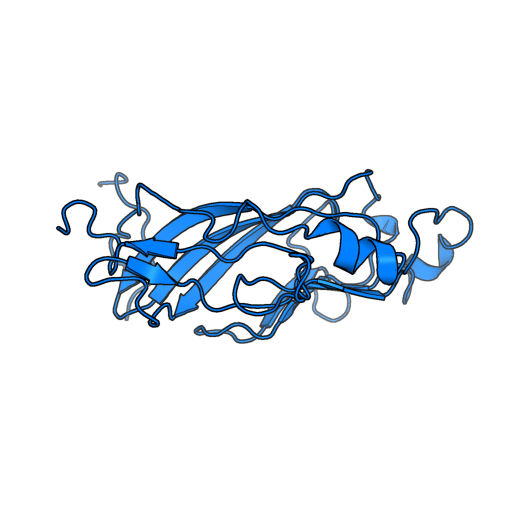1.794 21.634 0.50 11.43 83 LYS A CA 1
ATOM 537 C CA B LYS A 1 83 ? 1.966 21.831 21.668 0.50 10.10 83 LYS A CA 1
ATOM 538 C C A LYS A 1 83 ? 2.969 20.786 21.909 0.50 10.89 83 LYS A C 1
ATOM 539 C C B LYS A 1 83 ? 3.074 20.843 21.896 0.50 11.15 83 LYS A C 1
ATOM 540 O O A LYS A 1 83 ? 3.463 20.144 20.968 0.50 13.39 83 LYS A O 1
ATOM 541 O O B LYS A 1 83 ? 3.618 20.264 20.946 0.50 13.13 83 LYS A O 1
ATOM 552 N N . GLY A 1 84 ? 3.363 20.638 23.179 1.00 10.85 84 GLY A N 1
ATOM 553 C CA . GLY A 1 84 ? 4.272 19.590 23.582 1.00 11.08 84 GLY A CA 1
ATOM 554 C C . GLY A 1 84 ? 3.556 18.292 23.950 1.00 12.29 84 GLY A C 1
ATOM 555 O O . GLY A 1 84 ? 2.392 18.313 24.364 1.00 14.13 84 GLY A O 1
ATOM 556 N N . LYS A 1 85 ? 4.271 17.168 23.856 1.00 12.56 85 LYS A N 1
ATOM 557 C CA . LYS A 1 85 ? 3.661 15.875 24.130 1.00 14.51 85 LYS A CA 1
ATOM 558 C C . LYS A 1 85 ? 3.174 15.776 25.576 1.00 14.03 85 LYS A C 1
ATOM 559 O O . LYS A 1 85 ? 2.131 15.190 25.812 1.00 17.32 85 LYS A O 1
ATOM 565 N N . GLU A 1 86 ? 3.965 16.289 26.510 1.00 14.87 86 GLU A N 1
ATOM 566 C CA A GLU A 1 86 ? 3.637 16.339 27.930 0.70 15.30 86 GLU A CA 1
ATOM 567 C CA B GLU A 1 86 ? 3.685 16.336 27.942 0.30 15.60 86 GLU A CA 1
ATOM 568 C C . GLU A 1 86 ? 3.637 17.797 28.375 1.00 15.43 86 GLU A C 1
ATOM 569 O O . GLU A 1 86 ? 4.261 18.653 27.758 1.00 15.25 86 GLU A O 1
ATOM 580 N N . ASN A 1 87 ? 2.914 18.037 29.461 1.00 15.38 87 ASN A N 1
ATOM 581 C CA . ASN A 1 87 ? 2.796 19.377 29.987 1.00 14.79 87 ASN A CA 1
ATOM 582 C C . ASN A 1 87 ? 4.017 19.738 30.834 1.00 15.09 87 ASN A C 1
ATOM 583 O O . ASN A 1 87 ? 4.377 19.018 31.760 1.00 17.40 87 ASN A O 1
ATOM 588 N N . ILE A 1 88 ? 4.665 20.851 30.480 1.00 13.72 88 ILE A N 1
ATOM 589 C CA . ILE A 1 88 ? 5.783 21.368 31.233 1.00 13.94 88 ILE A CA 1
ATOM 590 C C . ILE A 1 88 ? 5.398 22.712 31.805 1.00 15.85 88 ILE A C 1
ATOM 591 O O . ILE A 1 88 ? 5.096 23.651 31.073 1.00 15.57 88 ILE A O 1
ATOM 596 N N . ASP A 1 89 ? 5.387 22.804 33.140 1.00 15.92 89 ASP A N 1
ATOM 597 C CA . ASP A 1 89 ? 4.969 24.021 33.819 1.00 17.33 89 ASP A CA 1
ATOM 598 C C . ASP A 1 89 ? 5.880 25.183 33.446 1.00 15.42 89 ASP A C 1
ATOM 599 O O . ASP A 1 89 ? 7.086 25.044 33.247 1.00 15.38 89 ASP A O 1
ATOM 604 N N . LEU A 1 90 ? 5.292 26.363 33.402 1.00 16.07 90 LEU A N 1
ATOM 605 C CA . LEU A 1 90 ? 5.991 27.592 33.086 1.00 15.74 90 LEU A CA 1
ATOM 606 C C . LEU A 1 90 ? 7.205 27.848 33.978 1.00 15.75 90 LEU A C 1
ATOM 607 O O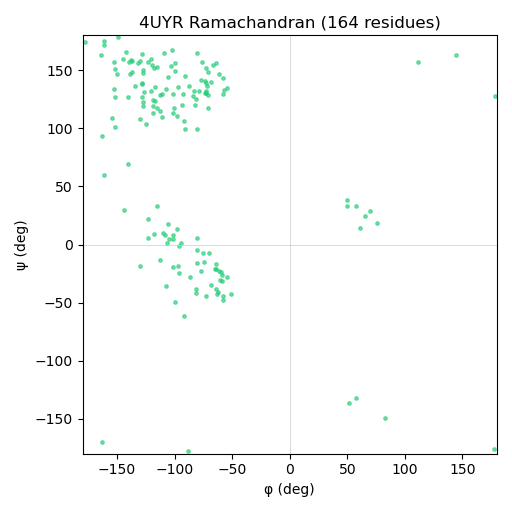 . LEU A 1 90 ? 8.171 28.458 33.543 1.00 15.79 90 LEU A O 1
ATOM 612 N N . LYS A 1 91 ? 7.194 27.345 35.208 1.00 17.13 91 LYS A N 1
ATOM 613 C CA . LYS A 1 91 ? 8.321 27.599 36.118 1.00 18.22 91 LYS A CA 1
ATOM 614 C C . LYS A 1 91 ? 9.653 27.041 35.578 1.00 17.62 91 LYS A C 1
ATOM 615 O O . LYS A 1 91 ? 10.723 27.499 35.972 1.00 19.78 91 LYS A O 1
ATOM 621 N N . TYR A 1 92 ? 9.613 26.053 34.688 1.00 16.80 92 TYR A N 1
ATOM 622 C CA . TYR A 1 92 ? 10.841 25.473 34.164 1.00 16.84 92 TYR A CA 1
ATOM 623 C C . TYR A 1 92 ? 11.427 26.339 33.067 1.00 16.02 92 TYR A C 1
ATOM 624 O O . TYR A 1 92 ? 12.567 26.082 32.660 1.00 16.60 92 TYR A O 1
ATOM 633 N N . LEU A 1 93 ? 10.666 27.275 32.500 1.00 15.65 93 LEU A N 1
ATOM 634 C CA . LEU A 1 93 ? 11.121 28.023 31.331 1.00 14.87 93 LEU A CA 1
ATOM 635 C C . LEU A 1 93 ? 11.928 29.258 31.705 1.00 15.04 93 LEU A C 1
ATOM 636 O O . LEU A 1 93 ? 11.555 30.059 32.564 1.00 17.49 93 LEU A O 1
ATOM 641 N N . TRP A 1 94 ? 13.022 29.446 30.986 1.00 14.72 94 TRP A N 1
ATOM 642 C CA . TRP A 1 94 ? 13.796 30.677 31.055 1.00 15.43 94 TRP A CA 1
ATOM 643 C C . TRP A 1 94 ? 13.483 31.626 29.871 1.00 15.93 94 TRP A C 1
ATOM 644 O O . TRP A 1 94 ? 13.192 32.809 30.095 1.00 17.45 94 TRP A O 1
ATOM 655 N N . SER A 1 95 ? 13.516 31.107 28.638 1.00 13.52 95 SER A N 1
ATOM 656 C CA A SER A 1 95 ? 13.192 31.976 27.518 0.77 13.55 95 SER A CA 1
ATOM 657 C CA B SER A 1 95 ? 13.349 31.950 27.455 0.23 11.24 95 SER A CA 1
ATOM 658 C C . SER A 1 95 ? 12.650 31.162 26.349 1.00 11.64 95 SER A C 1
ATOM 659 O O . SER A 1 95 ? 12.882 29.956 26.209 1.00 12.22 95 SER A O 1
ATOM 664 N N . LEU A 1 96 ? 11.910 31.879 25.497 1.00 10.41 96 LEU A N 1
ATOM 665 C CA . LEU A 1 96 ? 11.255 31.298 24.317 1.00 9.88 96 LEU A CA 1
ATOM 666 C C . LEU A 1 96 ? 11.153 32.403 23.284 1.00 9.63 96 LEU A C 1
ATOM 667 O O . LEU A 1 96 ? 10.641 33.496 23.545 1.00 10.06 96 LEU A O 1
ATOM 672 N N . LYS A 1 97 ? 11.649 32.138 22.069 1.00 9.37 97 LYS A N 1
ATOM 673 C CA . LYS A 1 97 ? 11.588 33.151 21.017 1.00 9.87 97 LYS A CA 1
ATOM 674 C C . LYS A 1 97 ? 11.541 32.447 19.665 1.00 9.24 97 LYS A C 1
ATOM 675 O O . LYS A 1 97 ? 12.095 31.360 19.475 1.00 10.82 97 LYS A O 1
ATOM 681 N N . ILE A 1 98 ? 10.907 33.123 18.728 1.00 9.01 98 ILE A N 1
ATOM 682 C CA . ILE A 1 98 ? 10.892 32.725 17.317 1.00 8.49 98 ILE A CA 1
ATOM 683 C C . ILE A 1 98 ? 12.066 33.466 16.643 1.00 8.50 98 ILE A C 1
ATOM 684 O O . ILE A 1 98 ? 12.217 34.680 16.843 1.00 9.55 98 ILE A O 1
ATOM 689 N N . ILE A 1 99 ? 12.907 32.738 15.919 1.00 8.76 99 ILE A N 1
ATOM 690 C CA . ILE A 1 99 ? 14.074 33.300 15.273 1.00 9.20 99 ILE A CA 1
ATOM 691 C C . ILE A 1 99 ? 14.103 32.915 13.795 1.00 8.84 99 ILE A C 1
ATOM 692 O O . ILE A 1 99 ? 13.414 32.006 13.331 1.00 9.27 99 ILE A O 1
ATOM 697 N N . GLY A 1 100 ? 14.933 33.637 13.035 1.00 9.67 100 GLY A N 1
ATOM 698 C CA . GLY A 1 100 ? 15.082 33.335 11.643 1.00 10.29 100 GLY A CA 1
ATOM 699 C C . GLY A 1 100 ? 13.835 33.664 10.807 1.00 8.92 100 GLY A C 1
ATOM 700 O O . GLY A 1 100 ? 13.613 33.036 9.769 1.00 10.39 100 GLY A O 1
ATOM 701 N N . VAL A 1 101 ? 13.057 34.652 11.223 1.00 8.12 101 VAL A N 1
ATOM 702 C CA . VAL A 1 101 ? 11.820 34.963 10.538 1.00 7.75 101 VAL A CA 1
ATOM 703 C C . VAL A 1 101 ? 12.108 35.856 9.338 1.00 7.57 101 VAL A C 1
ATOM 704 O O . VAL A 1 101 ? 12.805 36.875 9.426 1.00 9.11 101 VAL A O 1
ATOM 708 N N . THR A 1 102 ? 11.528 35.485 8.195 1.00 7.13 102 THR A N 1
ATOM 709 C CA . THR A 1 102 ? 11.532 36.326 7.010 1.00 6.90 102 THR A CA 1
ATOM 710 C C . THR A 1 102 ? 10.250 37.175 7.103 1.00 6.59 102 THR A C 1
ATOM 711 O O . THR A 1 102 ? 9.164 36.716 6.794 1.00 6.82 102 THR A O 1
ATOM 715 N N . GLY A 1 103 ? 10.418 38.409 7.565 1.00 6.91 103 GLY A N 1
ATOM 716 C CA . GLY A 1 103 ? 9.285 39.280 7.867 1.00 6.65 103 GLY A CA 1
ATOM 717 C C . GLY A 1 103 ? 9.837 40.573 8.437 1.00 7.03 103 GLY A C 1
ATOM 718 O O . GLY A 1 103 ? 11.044 40.774 8.528 1.00 7.93 103 GLY A O 1
ATOM 719 N N . PRO A 1 104 ? 8.940 41.472 8.861 1.00 7.24 104 PRO A N 1
ATOM 720 C CA A PRO A 1 104 ? 9.307 42.785 9.426 0.66 8.67 104 PRO A CA 1
ATOM 721 C CA B PRO A 1 104 ? 9.476 42.754 9.309 0.34 7.19 104 PRO A CA 1
ATOM 722 C C . PRO A 1 104 ? 10.272 42.683 10.599 1.00 8.13 104 PRO A C 1
ATOM 723 O O . PRO A 1 104 ? 11.124 43.548 10.817 1.00 9.82 104 PRO A O 1
ATOM 730 N N . LYS A 1 105 ? 10.041 41.659 11.403 1.00 8.54 105 LYS A N 1
ATOM 731 C CA . LYS A 1 105 ? 10.841 41.372 12.581 1.00 9.48 105 LYS A CA 1
ATOM 732 C C . LYS A 1 105 ? 11.473 39.990 12.401 1.00 8.88 105 LYS A C 1
ATOM 733 O O . LYS A 1 105 ? 10.804 38.981 12.201 1.00 9.72 105 LYS A O 1
ATOM 739 N N . GLY A 1 106 ? 12.793 39.921 12.505 1.00 9.55 106 GLY A N 1
ATOM 740 C CA . GLY A 1 106 ? 13.509 38.649 12.344 1.00 9.74 106 GLY A CA 1
ATOM 741 C C . GLY A 1 106 ? 13.417 37.754 13.569 1.00 9.48 106 GLY A C 1
ATOM 742 O O . GLY A 1 106 ? 13.583 36.546 13.467 1.00 10.25 106 GLY A O 1
ATOM 743 N N . THR A 1 107 ? 13.156 38.355 14.734 1.00 10.21 107 THR A N 1
ATOM 744 C CA . THR A 1 107 ? 12.983 37.665 16.021 1.00 10.21 107 THR A CA 1
ATOM 745 C C . THR A 1 107 ? 11.691 38.109 16.645 1.00 10.09 107 THR A C 1
ATOM 746 O O . THR A 1 107 ? 11.389 39.315 16.618 1.00 12.75 107 THR A O 1
ATOM 750 N N . VAL A 1 108 ? 10.955 37.171 17.213 1.00 9.53 108 VAL A N 1
ATOM 751 C CA . VAL A 1 108 ? 9.716 37.444 17.932 1.00 10.03 108 VAL A CA 1
ATOM 752 C C . VAL A 1 108 ? 9.864 36.851 19.344 1.00 9.88 108 VAL A C 1
ATOM 753 O O . VAL A 1 108 ? 9.849 35.640 19.526 1.00 9.97 108 VAL A O 1
ATOM 757 N N . GLN A 1 109 ? 10.099 37.712 20.328 1.00 11.04 109 GLN A N 1
ATOM 758 C CA . GLN A 1 109 ? 10.242 37.227 21.703 1.00 10.81 109 GLN A CA 1
ATOM 759 C C . GLN A 1 109 ? 8.878 36.818 22.251 1.00 10.58 109 GLN A C 1
ATOM 760 O O . GLN A 1 109 ? 7.930 37.583 22.145 1.00 12.27 109 GLN A O 1
ATOM 766 N N . LEU A 1 110 ? 8.808 35.624 22.817 1.00 10.49 110 LEU A N 1
ATOM 767 C CA . LEU A 1 110 ? 7.570 35.143 23.427 1.00 10.28 110 LEU A CA 1
ATOM 768 C C . LEU A 1 110 ? 7.625 35.128 24.958 1.00 10.59 110 LEU A C 1
ATOM 769 O O . LEU A 1 110 ? 6.630 35.408 25.614 1.00 11.98 110 LEU A O 1
ATOM 774 N N . TYR A 1 111 ? 8.789 34.819 25.519 1.00 10.68 111 TYR A N 1
ATOM 775 C CA . TYR A 1 111 ? 8.955 34.772 26.968 1.00 11.23 111 TYR A CA 1
ATOM 776 C C . TYR A 1 111 ? 10.418 35.066 27.247 1.00 11.75 111 TYR A C 1
ATOM 777 O O . TYR A 1 111 ? 11.312 34.473 26.634 1.00 13.04 111 TYR A O 1
ATOM 786 N N . GLY A 1 112 ? 10.686 35.932 28.209 1.00 12.54 112 GLY A N 1
ATOM 787 C CA . GLY A 1 112 ? 12.054 36.097 28.659 1.00 14.27 112 GLY A CA 1
ATOM 788 C C . GLY A 1 112 ? 12.073 37.168 29.711 1.00 13.99 112 GLY A C 1
ATOM 789 O O . GLY A 1 112 ? 11.611 38.297 29.504 1.00 14.25 112 GLY A O 1
ATOM 790 N N . TYR A 1 113 ? 12.667 36.835 30.848 1.00 16.86 113 TYR A N 1
ATOM 791 C CA . TYR A 1 113 ? 12.863 37.801 31.942 1.00 17.53 113 TYR A CA 1
ATOM 792 C C . TYR A 1 113 ? 13.769 38.935 31.482 1.00 18.49 113 TYR A C 1
ATOM 793 O O . TYR A 1 113 ? 13.536 40.106 31.795 1.00 18.49 113 TYR A O 1
ATOM 802 N N . ASN A 1 114 ? 14.844 38.626 30.765 1.00 20.24 114 ASN A N 1
ATOM 803 C CA . ASN A 1 114 ? 15.768 39.668 30.320 1.00 18.85 114 ASN A CA 1
ATOM 804 C C . ASN A 1 114 ? 15.108 40.727 29.463 1.00 17.62 114 ASN A C 1
ATOM 805 O O . ASN A 1 114 ? 15.504 41.866 29.510 1.00 17.75 114 ASN A O 1
ATOM 810 N N . GLU A 1 115 ? 14.095 40.313 28.707 1.00 19.51 115 GLU A N 1
ATOM 811 C CA . GLU A 1 115 ? 13.344 41.166 27.779 1.00 17.42 115 GLU A CA 1
ATOM 812 C C . GLU A 1 115 ? 11.970 41.660 28.291 1.00 17.06 115 GLU A C 1
ATOM 813 O O . GLU A 1 115 ? 11.190 42.247 27.519 1.00 19.13 115 GLU A O 1
ATOM 819 N N . ASN A 1 116 ? 11.670 41.411 29.577 1.00 15.68 116 ASN A N 1
ATOM 820 C CA . ASN A 1 116 ? 10.352 41.793 30.134 1.00 15.61 116 ASN A CA 1
ATOM 821 C C . ASN A 1 116 ? 9.191 41.344 29.287 1.00 14.81 116 ASN A C 1
ATOM 822 O O . ASN A 1 116 ? 8.230 42.094 29.113 1.00 17.73 116 ASN A O 1
ATOM 827 N N . THR A 1 117 ? 9.295 40.139 28.719 1.00 14.78 117 THR A N 1
ATOM 828 C CA . THR A 1 117 ? 8.311 39.674 27.771 1.00 14.62 117 THR A CA 1
ATOM 829 C C . THR A 1 117 ? 7.609 38.448 28.293 1.00 14.00 117 THR A C 1
ATOM 830 O O . THR A 1 117 ? 8.288 37.435 28.580 1.00 15.30 117 THR A O 1
ATOM 834 N N . TYR A 1 118 ? 6.286 38.491 28.395 1.00 15.09 118 TYR A N 1
ATOM 835 C CA . TYR A 1 118 ? 5.533 37.424 29.030 1.00 15.00 118 TYR A CA 1
ATOM 836 C C . TYR A 1 118 ? 4.272 37.194 28.231 1.00 15.77 118 TYR A C 1
ATOM 837 O O . TYR A 1 118 ? 3.159 37.524 28.666 1.00 20.95 118 TYR A O 1
ATOM 846 N N . LEU A 1 119 ? 4.439 36.657 27.019 1.00 13.57 119 LEU A N 1
ATOM 847 C CA . LEU A 1 119 ? 3.343 36.570 26.048 1.00 14.19 119 LEU A CA 1
ATOM 848 C C . LEU A 1 119 ? 2.759 35.207 25.876 1.00 14.50 119 LEU A C 1
ATOM 849 O O . LEU A 1 119 ? 1.897 35.001 25.020 1.00 17.12 119 LEU A O 1
ATOM 854 N N . ILE A 1 120 ? 3.216 34.242 26.670 1.00 12.49 120 ILE A N 1
ATOM 855 C CA . ILE A 1 120 ? 2.679 32.903 26.752 1.00 12.46 120 ILE A CA 1
ATOM 856 C C . ILE A 1 120 ? 2.674 32.505 28.217 1.00 14.46 120 ILE A C 1
ATOM 857 O O . ILE A 1 120 ? 3.449 33.058 29.037 1.00 18.07 120 ILE A O 1
ATOM 862 N N . ASP A 1 121 ? 1.810 31.540 28.540 1.00 14.61 121 ASP A N 1
ATOM 863 C CA . ASP A 1 121 ? 1.801 31.049 29.935 1.00 18.02 121 ASP A CA 1
ATOM 864 C C . ASP A 1 121 ? 2.033 29.544 30.029 1.00 14.45 121 ASP A C 1
ATOM 865 O O . ASP A 1 121 ? 2.021 29.019 31.143 1.00 17.06 121 ASP A O 1
ATOM 870 N N . ASN A 1 122 ? 2.326 28.885 28.898 1.00 13.29 122 ASN A N 1
ATOM 871 C CA . ASN A 1 122 ? 2.549 27.433 28.935 1.00 12.97 122 ASN A CA 1
ATOM 872 C C . ASN A 1 122 ? 3.447 27.100 27.759 1.00 11.84 122 ASN A C 1
ATOM 873 O O . ASN A 1 122 ? 2.998 27.207 26.617 1.00 11.33 122 ASN A O 1
ATOM 878 N N . PRO A 1 123 ? 4.725 26.736 27.989 1.00 11.97 123 PRO A N 1
ATOM 879 C CA . PRO A 1 123 ? 5.633 26.492 26.851 1.00 11.64 123 PRO A CA 1
ATOM 880 C C . PRO A 1 123 ? 5.315 25.229 26.063 1.00 11.13 123 PRO A C 1
ATOM 881 O O . PRO A 1 123 ? 5.931 24.984 25.021 1.00 11.33 123 PRO A O 1
ATOM 885 N N . THR A 1 124 ? 4.365 24.441 26.590 1.00 10.77 124 THR A N 1
ATOM 886 C CA . THR A 1 124 ? 3.902 23.235 25.922 1.00 10.72 124 THR A CA 1
ATOM 887 C C . THR A 1 124 ? 2.474 23.345 25.391 1.00 10.30 124 THR A C 1
ATOM 888 O O . THR A 1 124 ? 1.923 22.361 24.920 1.00 11.09 124 THR A O 1
ATOM 892 N N . ASP A 1 125 ? 1.895 24.538 25.400 1.00 10.28 125 ASP A N 1
ATOM 893 C CA . ASP A 1 125 ? 0.620 24.792 24.727 1.00 10.73 125 ASP A CA 1
ATOM 894 C C . ASP A 1 125 ? 0.501 26.297 24.589 1.00 10.21 125 ASP A C 1
ATOM 895 O O . ASP A 1 125 ? 0.007 26.973 25.507 1.00 11.34 125 ASP A O 1
ATOM 900 N N . PHE A 1 126 ? 0.940 26.827 23.448 1.00 9.26 126 PHE A N 1
ATOM 901 C CA . PHE A 1 126 ? 0.951 28.267 23.271 1.00 9.40 126 PHE A CA 1
ATOM 902 C C . PHE A 1 126 ? 0.627 28.626 21.826 1.00 8.93 126 PHE A C 1
ATOM 903 O O . PHE A 1 126 ? 0.728 27.814 20.905 1.00 9.08 126 PHE A O 1
ATOM 911 N N . THR A 1 127 ? 0.201 29.884 21.680 1.00 9.47 127 THR A N 1
ATOM 912 C CA . THR A 1 127 ? 0.004 30.468 20.365 1.00 9.39 127 THR A CA 1
ATOM 913 C C . THR A 1 127 ? 0.910 31.691 20.240 1.00 9.96 127 THR A C 1
ATOM 914 O O . THR A 1 127 ? 1.363 32.273 21.214 1.00 11.91 127 THR A O 1
ATOM 918 N N . ALA A 1 128 ? 1.160 32.071 18.991 1.00 9.12 128 ALA A N 1
ATOM 919 C CA . ALA A 1 128 ? 1.888 33.281 18.697 1.00 9.30 128 ALA A CA 1
ATOM 920 C C . ALA A 1 128 ? 1.399 33.819 17.359 1.00 8.04 128 ALA A C 1
ATOM 921 O O . ALA A 1 128 ? 1.053 33.062 16.460 1.00 8.76 128 ALA A O 1
ATOM 923 N N . THR A 1 129 ? 1.393 35.138 17.236 1.00 8.42 129 THR A N 1
ATOM 924 C CA . THR A 1 129 ? 0.966 35.830 16.015 1.00 8.30 129 THR A CA 1
ATOM 925 C C . THR A 1 129 ? 2.063 36.778 15.599 1.00 8.16 129 THR A C 1
ATOM 926 O O . THR A 1 129 ? 2.575 37.532 16.440 1.00 10.25 129 THR A O 1
ATOM 930 N N . PHE A 1 130 ? 2.443 36.737 14.322 1.00 7.06 130 PHE A N 1
ATOM 931 C CA . PHE A 1 130 ? 3.531 37.569 13.813 1.00 6.92 130 PHE A CA 1
ATOM 932 C C . PHE A 1 130 ? 3.403 37.631 12.291 1.00 6.38 130 PHE A C 1
ATOM 933 O O . PHE A 1 130 ? 2.608 36.927 11.687 1.00 7.18 130 PHE A O 1
ATOM 941 N N . GLU A 1 131 ? 4.219 38.494 11.675 1.00 6.65 131 GLU A N 1
ATOM 942 C CA . GLU A 1 131 ? 4.158 38.715 10.249 1.00 6.53 131 GLU A CA 1
ATOM 943 C C . GLU A 1 131 ? 5.324 38.052 9.511 1.00 5.93 131 GLU A C 1
ATOM 944 O O . GLU A 1 131 ? 6.471 38.023 9.988 1.00 6.78 131 GLU A O 1
ATOM 950 N N . VAL A 1 132 ? 5.006 37.566 8.316 1.00 5.96 132 VAL A N 1
ATOM 951 C CA . VAL A 1 132 ? 5.989 36.985 7.425 1.00 5.96 132 VAL A CA 1
ATOM 952 C C . VAL A 1 132 ? 5.831 37.571 6.016 1.00 5.87 132 VAL A C 1
ATOM 953 O O . VAL A 1 132 ? 4.744 37.988 5.629 1.00 6.55 132 VAL A O 1
ATOM 957 N N . TYR A 1 133 ? 6.923 37.511 5.257 1.00 5.79 133 TYR A N 1
ATOM 958 C CA . TYR A 1 133 ? 6.880 37.768 3.820 1.00 5.85 133 TYR A CA 1
ATOM 959 C C . TYR A 1 133 ? 6.900 36.415 3.119 1.00 5.93 133 TYR A C 1
ATOM 960 O O . TYR A 1 133 ? 7.884 35.677 3.234 1.00 6.96 133 TYR A O 1
ATOM 969 N N . ALA A 1 134 ? 5.800 36.053 2.456 1.00 6.07 134 ALA A N 1
ATOM 970 C CA . ALA A 1 134 ? 5.660 34.745 1.811 1.00 6.22 134 ALA A CA 1
ATOM 971 C C . ALA A 1 134 ? 5.672 34.972 0.315 1.00 6.15 134 ALA A C 1
ATOM 972 O O . ALA A 1 134 ? 4.735 35.553 -0.227 1.00 7.02 134 ALA A O 1
ATOM 974 N N . THR A 1 135 ? 6.747 34.551 -0.348 1.00 6.33 135 THR A N 1
ATOM 975 C CA . THR A 1 135 ? 6.962 34.866 -1.741 1.00 6.49 135 THR A CA 1
ATOM 976 C C . THR A 1 135 ? 7.299 33.667 -2.627 1.00 6.80 135 THR A C 1
ATOM 977 O O . THR A 1 135 ? 7.250 33.810 -3.854 1.00 7.66 135 THR A O 1
ATOM 981 N N . GLN A 1 136 ? 7.731 32.524 -2.090 1.00 6.99 136 GLN A N 1
ATOM 982 C CA A GLN A 1 136 ? 8.156 31.424 -2.935 0.64 7.72 136 GLN A CA 1
ATOM 983 C CA B GLN A 1 136 ? 8.153 31.403 -2.922 0.36 7.73 136 GLN A CA 1
ATOM 984 C C . GLN A 1 136 ? 6.924 30.652 -3.422 1.00 7.42 136 GLN A C 1
ATOM 985 O O . GLN A 1 136 ? 6.159 30.127 -2.618 1.00 7.96 136 GLN A O 1
ATOM 996 N N . ASP A 1 137 ? 6.729 30.594 -4.738 1.00 7.75 137 ASP A N 1
ATOM 997 C CA . ASP A 1 137 ? 5.511 29.996 -5.281 1.00 7.93 137 ASP A CA 1
ATOM 998 C C . ASP A 1 137 ? 5.495 28.481 -5.115 1.00 8.23 137 ASP A C 1
ATOM 999 O O . ASP A 1 137 ? 6.482 27.795 -5.427 1.00 10.31 137 ASP A O 1
ATOM 1004 N N . VAL A 1 138 ? 4.344 27.968 -4.707 1.00 8.03 138 VAL A N 1
ATOM 1005 C CA . VAL A 1 138 ? 4.002 26.550 -4.863 1.00 8.31 138 VAL A CA 1
ATOM 1006 C C . VAL A 1 138 ? 3.493 26.313 -6.289 1.00 9.12 138 VAL A C 1
ATOM 1007 O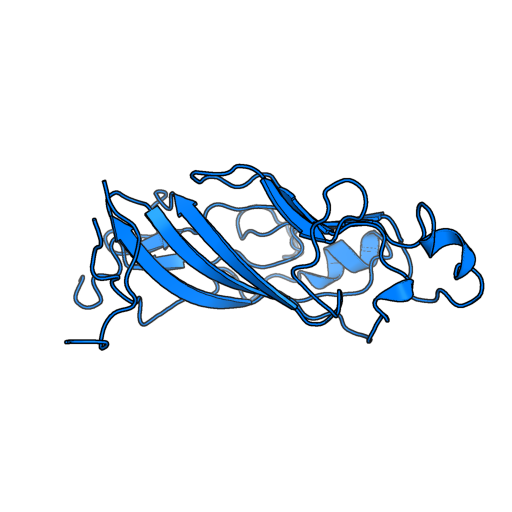 O . VAL A 1 138 ? 3.769 25.274 -6.896 1.00 10.31 138 VAL A O 1
ATOM 1011 N N . ASN A 1 139 ? 2.687 27.247 -6.766 1.00 9.02 139 ASN A N 1
ATOM 1012 C CA . ASN A 1 139 ? 2.029 27.190 -8.083 1.00 9.96 139 ASN A CA 1
ATOM 1013 C C . ASN A 1 139 ? 1.595 28.639 -8.344 1.00 9.89 139 ASN A C 1
ATOM 1014 O O . ASN A 1 139 ? 1.959 29.559 -7.608 1.00 10.45 139 ASN A O 1
ATOM 1019 N N . SER A 1 140 ? 0.793 28.867 -9.377 1.00 10.99 140 SER A N 1
ATOM 1020 C CA A SER A 1 140 ? 0.457 30.239 -9.748 0.80 12.74 140 SER A CA 1
ATOM 1021 C CA B SER A 1 140 ? 0.452 30.235 -9.757 0.20 12.60 140 SER A CA 1
ATOM 1022 C C . SER A 1 140 ? -0.511 30.911 -8.777 1.00 11.00 140 SER A C 1
ATOM 1023 O O . SER A 1 140 ? -0.744 32.103 -8.911 1.00 13.71 140 SER A O 1
ATOM 1028 N N . CYS A 1 141 ? -1.093 30.170 -7.834 1.00 9.40 141 CYS A N 1
ATOM 1029 C CA . CYS A 1 141 ? -2.013 30.697 -6.883 1.00 8.79 141 CYS A CA 1
ATOM 1030 C C . CYS A 1 141 ? -1.549 30.723 -5.431 1.00 8.16 141 CYS A C 1
ATOM 1031 O O . CYS A 1 141 ? -2.244 31.356 -4.619 1.00 8.51 141 CYS A O 1
ATOM 1034 N N . GLN A 1 142 ? -0.466 30.036 -5.087 1.00 8.62 142 GLN A N 1
ATOM 1035 C CA . GLN A 1 142 ? -0.146 29.742 -3.691 1.00 7.87 142 GLN A CA 1
ATOM 1036 C C . GLN A 1 142 ? 1.328 29.921 -3.436 1.00 7.22 142 GLN A C 1
ATOM 1037 O O . GLN A 1 142 ? 2.141 29.640 -4.321 1.00 8.09 142 GLN A O 1
ATOM 1043 N N . VAL A 1 143 ? 1.650 30.366 -2.217 1.00 7.02 143 VAL A N 1
ATOM 1044 C CA . VAL A 1 143 ? 2.996 30.629 -1.778 1.00 6.79 143 VAL A CA 1
ATOM 1045 C C . VAL A 1 143 ? 3.277 29.887 -0.467 1.00 6.48 143 VAL A C 1
ATOM 1046 O O . VAL A 1 143 ? 2.406 29.690 0.379 1.00 6.77 143 VAL A O 1
ATOM 1050 N N . TRP A 1 144 ? 4.561 29.536 -0.295 1.00 6.97 144 TRP A N 1
ATOM 1051 C CA . TRP A 1 144 ? 5.053 28.929 0.915 1.00 6.98 144 TRP A CA 1
ATOM 1052 C C . TRP A 1 144 ? 5.239 29.929 2.040 1.00 6.64 144 TRP A C 1
ATOM 1053 O O . TRP A 1 144 ? 5.789 31.030 1.869 1.00 7.31 144 TRP A O 1
ATOM 1064 N N . MET A 1 145 ? 4.909 29.499 3.250 1.00 7.05 145 MET A N 1
ATOM 1065 C CA . MET A 1 145 ? 5.402 30.134 4.455 1.00 6.87 145 MET A CA 1
ATOM 1066 C C . MET A 1 145 ? 6.935 30.113 4.429 1.00 6.61 145 MET A C 1
ATOM 1067 O O . MET A 1 145 ? 7.513 29.053 4.212 1.00 7.24 145 MET A O 1
ATOM 1072 N N . PRO A 1 146 ? 7.611 31.216 4.720 1.00 6.59 146 PRO A N 1
ATOM 1073 C CA . PRO A 1 146 ? 9.053 31.135 4.913 1.00 6.70 146 PRO A CA 1
ATOM 1074 C C . PRO A 1 146 ? 9.348 30.460 6.246 1.00 6.61 146 PRO A C 1
ATOM 1075 O O . PRO A 1 146 ? 8.657 30.713 7.246 1.00 7.11 146 PRO A O 1
ATOM 1079 N N . ASN A 1 147 ? 10.346 29.586 6.264 1.00 6.96 147 ASN A N 1
ATOM 1080 C CA . ASN A 1 147 ? 10.612 28.803 7.452 1.00 7.17 147 ASN A CA 1
ATOM 1081 C C . ASN A 1 147 ? 11.310 29.585 8.545 1.00 7.39 147 ASN A C 1
ATOM 1082 O O . ASN A 1 147 ? 11.952 30.593 8.314 1.00 8.57 147 ASN A O 1
ATOM 1087 N N . PHE A 1 148 ? 11.142 29.094 9.769 1.00 7.45 148 PHE A N 1
ATOM 1088 C CA . PHE A 1 148 ? 11.697 29.761 10.941 1.00 7.88 148 PHE A CA 1
ATOM 1089 C C . PHE A 1 148 ? 12.030 28.696 11.980 1.00 7.85 148 PHE A C 1
ATOM 1090 O O . PHE A 1 148 ? 11.757 27.512 11.800 1.00 8.83 148 PHE A O 1
ATOM 1098 N N . GLN A 1 149 ? 12.589 29.147 13.115 1.00 8.04 149 GLN A N 1
ATOM 1099 C CA A GLN A 1 149 ? 12.868 28.263 14.224 0.68 8.40 149 GLN A CA 1
ATOM 1100 C CA B GLN A 1 149 ? 12.918 28.293 14.244 0.32 9.02 149 GLN A CA 1
ATOM 1101 C C . GLN A 1 149 ? 12.293 28.847 15.512 1.00 8.23 149 GLN A C 1
ATOM 1102 O O . GLN A 1 149 ? 12.040 30.044 15.615 1.00 9.41 149 GLN A O 1
ATOM 1113 N N . ILE A 1 150 ? 12.058 27.964 16.471 1.00 8.27 150 ILE A N 1
ATOM 1114 C CA . ILE A 1 150 ? 11.608 28.347 17.794 1.00 8.38 150 ILE A CA 1
ATOM 1115 C C . ILE A 1 150 ? 12.675 27.877 18.777 1.00 8.60 150 ILE A C 1
ATOM 1116 O O . ILE A 1 150 ? 12.989 26.690 18.835 1.00 9.42 150 ILE A O 1
ATOM 1121 N N . GLN A 1 151 ? 13.261 28.825 19.507 1.00 9.18 151 GLN A N 1
ATOM 1122 C CA . GLN A 1 151 ? 14.363 28.568 20.439 1.00 9.58 151 GLN A CA 1
ATOM 1123 C C . GLN A 1 151 ? 13.808 28.515 21.856 1.00 9.64 151 GLN A C 1
ATOM 1124 O O . GLN A 1 151 ? 13.236 29.480 22.385 1.00 10.48 151 GLN A O 1
ATOM 1130 N N . PHE A 1 152 ? 13.967 27.338 22.474 1.00 9.83 152 PHE A N 1
ATOM 1131 C CA . PHE A 1 152 ? 13.526 27.057 23.836 1.00 10.68 152 PHE A CA 1
ATOM 1132 C C . PHE A 1 152 ? 14.755 26.985 24.742 1.00 11.52 152 PHE A C 1
ATOM 1133 O O . PHE A 1 152 ? 15.737 26.325 24.427 1.00 12.44 152 PHE A O 1
ATOM 1141 N N . GLU A 1 153 ? 14.669 27.644 25.891 1.00 11.98 153 GLU A N 1
ATOM 1142 C CA . GLU A 1 153 ? 15.665 27.495 26.972 1.00 12.68 153 GLU A CA 1
ATOM 1143 C C . GLU A 1 153 ? 14.935 27.225 28.269 1.00 13.05 153 GLU A C 1
ATOM 1144 O O . GLU A 1 153 ? 14.304 28.107 28.819 1.00 13.77 153 GLU A O 1
ATOM 1150 N N . TYR A 1 154 ? 15.037 25.988 28.732 1.00 13.68 154 TYR A N 1
ATOM 1151 C CA . TYR A 1 154 ? 14.510 25.593 30.035 1.00 14.28 154 TYR A CA 1
ATOM 1152 C C . TYR A 1 154 ? 15.662 25.469 31.044 1.00 15.78 154 TYR A C 1
ATOM 1153 O O . TYR A 1 154 ? 16.815 25.197 30.681 1.00 16.13 154 TYR A O 1
ATOM 1162 N N . LEU A 1 155 ? 15.348 25.655 32.323 1.00 16.33 155 LEU A N 1
ATOM 1163 C CA . LEU A 1 155 ? 16.274 25.324 33.431 1.00 17.75 155 LEU A CA 1
ATOM 1164 C C . LEU A 1 155 ? 17.525 26.202 33.423 1.00 20.00 155 LEU A C 1
ATOM 1165 O O . LEU A 1 155 ? 18.554 25.804 33.927 1.00 28.29 155 LEU A O 1
ATOM 1170 N N . GLN A 1 156 ? 17.441 27.395 32.845 1.00 20.55 156 GLN A N 1
ATOM 1171 C CA . GLN A 1 156 ? 18.501 28.393 32.921 1.00 22.91 156 GLN A CA 1
ATOM 1172 C C . GLN A 1 156 ? 18.013 29.515 33.825 1.00 25.75 156 GLN A C 1
ATOM 1173 O O . GLN A 1 156 ? 16.839 29.628 34.173 1.00 23.28 156 GLN A O 1
ATOM 1179 N N . GLY A 1 157 ? 18.958 30.338 34.257 1.00 26.88 157 GLY A N 1
ATOM 1180 C CA . GLY A 1 157 ? 18.669 31.422 35.194 1.00 29.04 157 GLY A CA 1
ATOM 1181 C C . GLY A 1 157 ? 17.907 30.910 36.401 1.00 51.12 157 GLY A C 1
ATOM 1182 O O . GLY A 1 157 ? 18.194 29.828 36.916 1.00 73.67 157 GLY A O 1
ATOM 1183 N N . SER A 1 158 ? 16.889 31.664 36.804 1.00 36.90 158 SER A N 1
ATOM 1184 C CA . SER A 1 158 ? 16.068 31.330 37.967 1.00 36.48 158 SER A CA 1
ATOM 1185 C C . SER A 1 158 ? 15.353 29.991 37.869 1.00 33.62 158 SER A C 1
ATOM 1186 O O . SER A 1 158 ? 14.983 29.383 38.882 1.00 37.89 158 SER A O 1
ATOM 1189 N N . ALA A 1 159 ? 15.146 29.526 36.640 1.00 26.43 159 ALA A N 1
ATOM 1190 C CA . ALA A 1 159 ? 14.488 28.238 36.433 1.00 24.19 159 ALA A CA 1
ATOM 1191 C C . ALA A 1 159 ? 15.373 27.015 36.757 1.00 25.16 159 ALA A C 1
ATOM 1192 O O . ALA A 1 159 ? 14.872 25.903 36.941 1.00 25.20 159 ALA A O 1
ATOM 1194 N N . ALA A 1 160 ? 16.683 27.221 36.881 1.00 27.52 160 ALA A N 1
ATO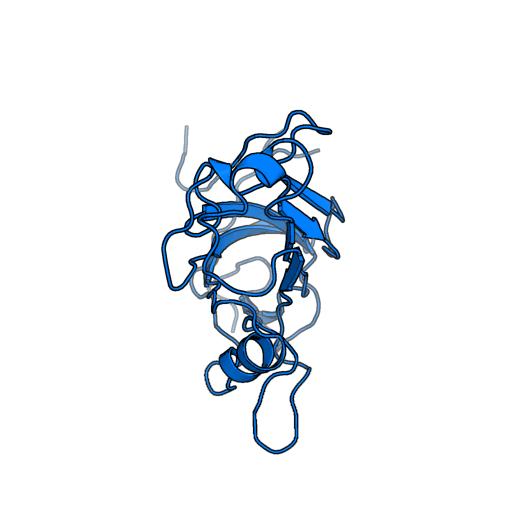M 1195 C CA . ALA A 1 160 ? 17.605 26.156 37.257 1.00 28.78 160 ALA A CA 1
ATOM 1196 C C . ALA A 1 160 ? 17.277 25.520 38.597 1.00 28.85 160 ALA A C 1
ATOM 1197 O O . ALA A 1 160 ? 17.603 24.363 38.820 1.00 30.19 160 ALA A O 1
ATOM 1199 N N . GLN A 1 161 ? 16.622 26.263 39.480 1.00 29.51 161 GLN A N 1
ATOM 1200 C CA . GLN A 1 161 ? 16.286 25.717 40.790 1.00 33.47 161 GLN A CA 1
ATOM 1201 C C . GLN A 1 161 ? 15.321 24.536 40.737 1.00 30.08 161 GLN A C 1
ATOM 1202 O O . GLN A 1 161 ? 15.193 23.814 41.722 1.00 37.20 161 GLN A O 1
ATOM 1208 N N . TYR A 1 162 ? 14.635 24.338 39.622 1.00 28.23 162 TYR A N 1
ATOM 1209 C CA . TYR A 1 162 ? 13.660 23.261 39.479 1.00 28.20 162 TYR A CA 1
ATOM 1210 C C . TYR A 1 162 ? 14.262 22.048 38.767 1.00 27.05 162 TYR A C 1
ATOM 1211 O O . TYR A 1 162 ? 13.549 21.124 38.381 1.00 30.07 162 TYR A O 1
ATOM 1220 N N . ALA A 1 163 ? 15.585 22.015 38.631 1.00 27.66 163 ALA A N 1
ATOM 1221 C CA . ALA A 1 163 ? 16.226 20.954 37.853 1.00 2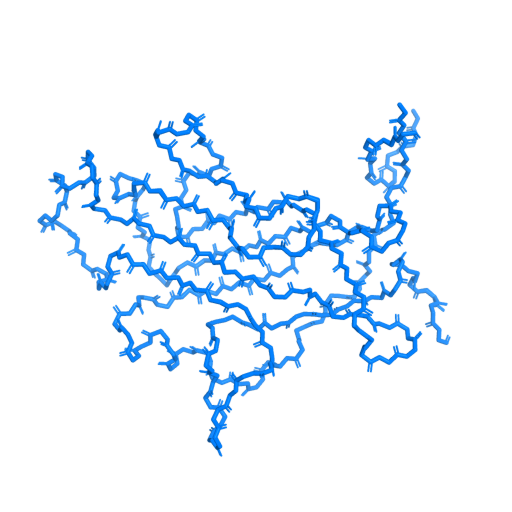9.15 163 ALA A CA 1
ATOM 1222 C C . ALA A 1 163 ? 15.968 19.558 38.409 1.00 28.57 163 ALA A C 1
ATOM 1223 O O . ALA A 1 163 ? 15.931 18.598 37.650 1.00 28.08 163 ALA A O 1
ATOM 1225 N N . SER A 1 164 ? 15.785 19.430 39.722 1.00 30.20 164 SER A N 1
ATOM 1226 C CA . SER A 1 164 ? 15.571 18.092 40.269 1.00 31.76 164 SER A CA 1
ATOM 1227 C C . SER A 1 164 ? 14.291 17.389 39.814 1.00 29.15 164 SER A C 1
ATOM 1228 O O . SER A 1 164 ? 14.241 16.162 39.866 1.00 31.23 164 SER A O 1
ATOM 1231 N N . SER A 1 165 ? 13.290 18.134 39.346 1.00 25.95 165 SER A N 1
ATOM 1232 C CA . SER A 1 165 ? 12.039 17.526 38.905 1.00 25.67 165 SER A CA 1
ATOM 1233 C C . SER A 1 165 ? 11.858 17.559 37.376 1.00 23.10 165 SER A C 1
ATOM 1234 O O . SER A 1 165 ? 10.810 17.200 36.861 1.00 24.64 165 SER A O 1
ATOM 1237 N N . TRP A 1 166 ? 12.903 17.967 36.669 1.00 20.36 166 TRP A N 1
ATOM 1238 C CA . TRP A 1 166 ? 12.885 18.028 35.207 1.00 20.05 166 TRP A CA 1
ATOM 1239 C C . TRP A 1 166 ? 12.944 16.593 34.650 1.00 19.48 166 TRP A C 1
ATOM 1240 O O . TRP A 1 166 ? 13.805 15.801 35.068 1.00 21.44 166 TRP A O 1
ATOM 1251 N N . GLN A 1 167 ? 12.048 16.272 33.721 1.00 19.26 167 GLN A N 1
ATOM 1252 C CA . GLN A 1 167 ? 11.989 14.908 33.211 1.00 19.97 167 GLN A CA 1
ATOM 1253 C C . GLN A 1 167 ? 11.648 14.805 31.731 1.00 17.02 167 GLN A C 1
ATOM 1254 O O . GLN A 1 167 ? 11.063 13.814 31.291 1.00 18.96 167 GLN A O 1
ATOM 1260 N N . TRP A 1 168 ? 12.028 15.824 30.967 1.00 16.27 168 TRP A N 1
ATOM 1261 C CA . TRP A 1 168 ? 11.636 15.896 29.564 1.00 15.42 168 TRP A CA 1
ATOM 1262 C C . TRP A 1 168 ? 12.795 15.997 28.585 1.00 14.67 168 TRP A C 1
ATOM 1263 O O . TRP A 1 168 ? 12.567 16.375 27.417 1.00 15.63 168 TRP A O 1
ATOM 1274 N N . GLY A 1 169 ? 13.998 15.579 28.977 1.00 15.21 169 GLY A N 1
ATOM 1275 C CA . GLY A 1 169 ? 15.111 15.513 28.012 1.00 15.46 169 GLY A CA 1
ATOM 1276 C C . GLY A 1 169 ? 15.804 16.851 27.803 1.00 15.14 169 GLY A C 1
ATOM 1277 O O . GLY A 1 169 ? 15.913 17.690 28.716 1.00 16.72 169 GLY A O 1
ATOM 1278 N N . THR A 1 170 ? 16.315 17.033 26.595 1.00 14.42 170 THR A N 1
ATOM 1279 C CA . THR A 1 170 ? 17.189 18.160 26.308 1.00 14.21 170 THR A CA 1
ATOM 1280 C C . THR A 1 170 ? 16.511 19.469 26.692 1.00 14.04 170 THR A C 1
ATOM 1281 O O . THR A 1 170 ? 15.341 19.718 26.357 1.00 14.98 170 THR A O 1
ATOM 1285 N N . THR A 1 171 ? 17.255 20.341 27.370 1.00 14.14 171 THR A N 1
ATOM 1286 C CA . THR A 1 171 ? 16.689 21.554 27.956 1.00 14.21 171 THR A CA 1
ATOM 1287 C C . THR A 1 171 ? 16.819 22.830 27.130 1.00 13.49 171 THR A C 1
ATOM 1288 O O . THR A 1 171 ? 16.025 23.744 27.353 1.00 14.58 171 THR A O 1
ATOM 1292 N N . SER A 1 172 ? 17.802 22.918 26.230 1.00 14.05 172 SER A N 1
ATOM 1293 C CA . SER A 1 172 ? 17.917 24.085 25.353 1.00 14.48 172 SER A CA 1
ATOM 1294 C C . SER A 1 172 ? 18.019 23.524 23.940 1.00 13.14 172 SER A C 1
ATOM 1295 O O . SER A 1 172 ? 18.838 22.641 23.642 1.00 15.65 172 SER A O 1
ATOM 1298 N N . PHE A 1 173 ? 17.153 24.012 23.048 1.00 12.26 173 PHE A N 1
ATOM 1299 C CA . PHE A 1 173 ? 17.081 23.477 21.692 1.00 11.97 173 PHE A CA 1
ATOM 1300 C C . PHE A 1 173 ? 16.315 24.469 20.811 1.00 11.09 173 PHE A C 1
ATOM 1301 O O . PHE A 1 173 ? 15.577 25.315 21.270 1.00 11.92 173 PHE A O 1
ATOM 1309 N N . ASP A 1 174 ? 16.496 24.250 19.513 1.00 11.55 174 ASP A N 1
ATOM 1310 C CA . ASP A 1 174 ? 15.765 24.959 18.454 1.00 12.09 174 ASP A CA 1
ATOM 1311 C C . ASP A 1 174 ? 14.944 23.956 17.693 1.00 11.55 174 ASP A C 1
ATOM 1312 O O . ASP A 1 174 ? 15.450 22.895 17.342 1.00 16.68 174 ASP A O 1
ATOM 1317 N N . LEU A 1 175 ? 13.700 24.295 17.408 1.00 10.01 175 LEU A N 1
ATOM 1318 C CA . LEU A 1 175 ? 12.801 23.484 16.587 1.00 10.00 175 LEU A CA 1
ATOM 1319 C C . LEU A 1 175 ? 12.534 24.269 15.288 1.00 9.65 175 LEU A C 1
ATOM 1320 O O . LEU A 1 175 ? 12.104 25.413 15.345 1.00 12.29 175 LEU A O 1
ATOM 1325 N N . SER A 1 176 ? 12.710 23.639 14.149 1.00 9.53 176 SER A N 1
ATOM 1326 C CA A SER A 1 176 ? 12.596 24.308 12.868 0.70 9.23 176 SER A CA 1
ATOM 1327 C CA B SER A 1 176 ? 12.638 24.259 12.838 0.30 9.73 176 SER A CA 1
ATOM 1328 C C . SER A 1 176 ? 11.404 23.805 12.054 1.00 8.47 176 SER A C 1
ATOM 1329 O O . SER A 1 176 ? 10.984 22.666 12.156 1.00 8.84 176 SER A O 1
ATOM 1334 N N . THR A 1 177 ? 10.919 24.689 11.174 1.00 8.61 177 THR A N 1
ATOM 1335 C CA . THR A 1 177 ? 9.876 24.319 10.226 1.00 8.01 177 THR A CA 1
ATOM 1336 C C . THR A 1 177 ? 10.470 24.026 8.853 1.00 7.81 177 THR A C 1
ATOM 1337 O O . THR A 1 177 ? 11.508 24.558 8.462 1.00 8.31 177 THR A O 1
ATOM 1341 N N . GLY A 1 178 ? 9.724 23.227 8.078 1.00 7.88 178 GLY A N 1
ATOM 1342 C CA . GLY A 1 178 ? 9.872 23.185 6.641 1.00 8.39 178 GLY A CA 1
ATOM 1343 C C . GLY A 1 178 ? 9.673 21.814 6.035 1.00 8.40 178 GLY A C 1
ATOM 1344 O O . GLY A 1 178 ? 9.768 20.780 6.690 1.00 9.18 178 GLY A O 1
ATOM 1345 N N . CYS A 1 179 ? 9.449 21.867 4.715 1.00 9.08 179 CYS A N 1
ATOM 1346 C CA . CYS A 1 179 ? 9.276 20.697 3.861 1.00 9.55 179 CYS A CA 1
ATOM 1347 C C . CYS A 1 179 ? 10.454 20.391 2.954 1.00 10.89 179 CYS A C 1
ATOM 1348 O O . CYS A 1 179 ? 10.398 19.471 2.148 1.00 13.22 179 CYS A O 1
ATOM 1351 N N . ASN A 1 180 ? 11.503 21.188 3.046 1.00 11.87 180 ASN A N 1
ATOM 1352 C CA . ASN A 1 180 ? 12.613 21.223 2.137 1.00 13.74 180 ASN A CA 1
ATOM 1353 C C . ASN A 1 180 ? 13.890 20.600 2.658 1.00 15.38 180 ASN A C 1
ATOM 1354 O O . ASN A 1 180 ? 14.951 20.920 2.122 1.00 19.82 180 ASN A O 1
ATOM 1359 N N . ASN A 1 181 ? 13.832 19.782 3.699 1.00 12.76 181 ASN A N 1
ATOM 1360 C CA . ASN A 1 181 ? 15.042 19.230 4.228 1.00 13.98 181 ASN A CA 1
ATOM 1361 C C . ASN A 1 181 ? 14.709 17.884 4.870 1.00 13.45 181 ASN A C 1
ATOM 1362 O O . ASN A 1 181 ? 14.209 17.832 5.983 1.00 13.45 181 ASN A O 1
ATOM 1367 N N . TYR A 1 182 ? 15.007 16.802 4.153 1.00 14.36 182 TYR A N 1
ATOM 1368 C CA . TYR A 1 182 ? 14.653 15.469 4.618 1.00 13.88 182 TYR A CA 1
ATOM 1369 C C . TYR A 1 182 ? 15.635 14.444 4.039 1.00 15.10 182 TYR A C 1
ATOM 1370 O O . TYR A 1 182 ? 16.306 14.730 3.054 1.00 21.36 182 TYR A O 1
ATOM 1379 N N . ASP A 1 183 ? 15.751 13.298 4.710 1.00 16.13 183 ASP A N 1
ATOM 1380 C CA . ASP A 1 183 ? 16.678 12.267 4.290 1.00 17.48 183 ASP A CA 1
ATOM 1381 C C . ASP A 1 183 ? 15.993 11.348 3.281 1.00 15.25 183 ASP A C 1
ATOM 1382 O O . ASP A 1 183 ? 14.841 11.541 2.909 1.00 16.85 183 ASP A O 1
ATOM 1387 N N . ASN A 1 184 ? 16.724 10.328 2.843 1.00 15.91 184 ASN A N 1
ATOM 1388 C CA . ASN A 1 184 ? 16.266 9.448 1.779 1.00 16.71 184 ASN A CA 1
ATOM 1389 C C . ASN A 1 184 ? 15.286 8.380 2.244 1.00 16.70 184 ASN A C 1
ATOM 1390 O O . ASN A 1 184 ? 14.922 7.550 1.433 1.00 18.25 184 ASN A O 1
ATOM 1395 N N . GLN A 1 185 ? 14.879 8.431 3.510 1.00 15.38 185 GLN A N 1
ATOM 1396 C CA . GLN A 1 185 ? 13.909 7.535 4.119 1.00 15.93 185 GLN A CA 1
ATOM 1397 C C . GLN A 1 185 ? 12.666 8.273 4.606 1.00 16.44 185 GLN A C 1
ATOM 1398 O O . GLN A 1 185 ? 11.868 7.693 5.365 1.00 21.87 185 GLN A O 1
ATOM 1404 N N . GLY A 1 186 ? 12.565 9.546 4.243 1.00 17.00 186 GLY A N 1
ATOM 1405 C CA . GLY A 1 186 ? 11.454 10.373 4.659 1.00 19.57 186 GLY A CA 1
ATOM 1406 C C . GLY A 1 186 ? 11.463 10.853 6.086 1.00 18.31 186 GLY A C 1
ATOM 1407 O O . GLY A 1 186 ? 10.429 11.288 6.587 1.00 22.25 186 GLY A O 1
ATOM 1408 N N . HIS A 1 187 ? 12.629 10.807 6.703 1.00 15.85 187 HIS A N 1
ATOM 1409 C CA . HIS A 1 187 ? 12.740 11.486 7.968 1.00 16.75 187 HIS A CA 1
ATOM 1410 C C . HIS A 1 187 ? 13.044 12.947 7.704 1.00 16.88 187 HIS A C 1
ATOM 1411 O O . HIS A 1 187 ? 13.984 13.263 6.981 1.00 19.73 187 HIS A O 1
ATOM 1418 N N . SER A 1 188 ? 12.262 13.849 8.302 1.00 16.09 188 SER A N 1
ATOM 1419 C CA . SER A 1 188 ? 12.574 15.250 8.162 1.00 14.48 188 SER A CA 1
ATOM 1420 C C . SER A 1 188 ? 13.823 15.587 8.946 1.00 14.27 188 SER A C 1
ATOM 1421 O O . SER A 1 188 ? 14.070 15.034 10.013 1.00 16.31 188 SER A O 1
ATOM 1424 N N . GLN A 1 189 ? 14.571 16.559 8.445 1.00 14.02 189 GLN A N 1
ATOM 1425 C CA . GLN A 1 189 ? 15.600 17.225 9.220 1.00 14.45 189 GLN A CA 1
ATOM 1426 C C . GLN A 1 189 ? 15.088 18.512 9.875 1.00 13.62 189 GLN A C 1
ATOM 1427 O O . GLN A 1 189 ? 15.841 19.180 10.558 1.00 17.74 189 GLN A O 1
ATOM 1433 N N . THR A 1 190 ? 13.816 18.812 9.669 1.00 10.84 190 THR A N 1
ATOM 1434 C CA . THR A 1 190 ? 13.066 19.809 10.418 1.00 10.05 190 THR A CA 1
ATOM 1435 C C . THR A 1 190 ? 12.176 19.099 11.430 1.00 9.53 190 THR A C 1
ATOM 1436 O O . THR A 1 190 ? 11.994 17.879 11.369 1.00 10.77 190 THR A O 1
ATOM 1440 N N . ASP A 1 191 ? 11.631 19.888 12.360 1.00 9.69 191 ASP A N 1
ATOM 1441 C CA . ASP A 1 191 ? 10.803 19.375 13.432 1.00 9.61 191 ASP A CA 1
ATOM 1442 C C . ASP A 1 191 ? 9.312 19.573 13.196 1.00 9.34 191 ASP A C 1
ATOM 1443 O O . ASP A 1 191 ? 8.528 18.905 13.860 1.00 10.33 191 ASP A O 1
ATOM 1448 N N . PHE A 1 192 ? 8.946 20.494 12.312 1.00 8.69 192 PHE A N 1
ATOM 1449 C CA . PHE A 1 192 ? 7.602 20.864 12.041 1.00 8.85 192 PHE A CA 1
ATOM 1450 C C . PHE A 1 192 ? 7.434 20.993 10.522 1.00 8.26 192 PHE A C 1
ATOM 1451 O O . PHE A 1 192 ? 8.368 21.403 9.830 1.00 8.38 192 PHE A O 1
ATOM 1459 N N . PRO A 1 193 ? 6.242 20.706 9.989 1.00 8.82 193 PRO A N 1
ATOM 1460 C CA . PRO A 1 193 ? 6.005 20.893 8.573 1.00 8.81 193 PRO A CA 1
ATOM 1461 C C . PRO A 1 193 ? 6.109 22.375 8.163 1.00 8.09 193 PRO A C 1
ATOM 1462 O O . PRO A 1 193 ? 5.904 23.291 8.960 1.00 9.12 193 PRO A O 1
ATOM 1466 N N . GLY A 1 194 ? 6.405 22.559 6.881 1.00 7.83 194 GLY A N 1
ATOM 1467 C CA . GLY A 1 194 ? 6.081 23.794 6.200 1.00 7.95 194 GLY A CA 1
ATOM 1468 C C . GLY A 1 194 ? 4.610 23.829 5.771 1.00 7.42 194 GLY A C 1
ATOM 1469 O O . GLY A 1 194 ? 3.910 22.825 5.744 1.00 8.29 194 GLY A O 1
ATOM 1470 N N . PHE A 1 195 ? 4.167 25.053 5.431 1.00 7.39 195 PHE A N 1
ATOM 1471 C CA . PHE A 1 195 ? 2.780 25.327 5.116 1.00 6.96 195 PHE A CA 1
ATOM 1472 C C . PHE A 1 195 ? 2.717 26.261 3.891 1.00 6.87 195 PHE A C 1
ATOM 1473 O O . PHE A 1 195 ? 3.680 26.996 3.647 1.00 7.37 195 PHE A O 1
ATOM 1481 N N . TYR A 1 196 ? 1.573 26.253 3.211 1.00 6.90 196 TYR A N 1
ATOM 1482 C CA . TYR A 1 196 ? 1.375 27.188 2.112 1.00 6.72 196 TYR A CA 1
ATOM 1483 C C . TYR A 1 196 ? -0.077 27.664 2.113 1.00 6.79 196 TYR A C 1
ATOM 1484 O O . TYR A 1 196 ? -0.970 27.072 2.750 1.00 7.36 196 TYR A O 1
ATOM 1493 N N . TRP A 1 197 ? -0.323 28.742 1.364 1.00 6.66 197 TRP A N 1
ATOM 1494 C CA . TRP A 1 197 ? -1.646 29.364 1.310 1.00 6.77 197 TRP A CA 1
ATOM 1495 C C . TRP A 1 197 ? -1.727 30.230 0.060 1.00 6.54 197 TRP A C 1
ATOM 1496 O O . TRP A 1 197 ? -0.759 30.429 -0.666 1.00 6.97 197 TRP A O 1
ATOM 1507 N N . ASN A 1 198 ? -2.919 30.783 -0.184 1.00 6.71 198 ASN A N 1
ATOM 1508 C CA . ASN A 1 198 ? -3.137 31.536 -1.395 1.00 6.55 198 ASN A CA 1
ATOM 1509 C C . ASN A 1 198 ? -2.439 32.903 -1.360 1.00 6.33 198 ASN A C 1
ATOM 1510 O O . ASN A 1 198 ? -2.481 33.639 -0.382 1.00 6.49 198 ASN A O 1
ATOM 1515 N N . ILE A 1 199 ? -1.884 33.250 -2.526 1.00 6.58 199 ILE A N 1
ATOM 1516 C CA . ILE A 1 199 ? -1.296 34.569 -2.741 1.00 6.21 199 ILE A CA 1
ATOM 1517 C C . ILE A 1 199 ? -2.358 35.631 -2.481 1.00 5.97 199 ILE A C 1
ATOM 1518 O O . ILE A 1 199 ? -3.487 35.560 -3.011 1.00 6.38 199 ILE A O 1
ATOM 1523 N N . ASP A 1 200 ? -1.990 36.607 -1.656 1.00 5.88 200 ASP A N 1
ATOM 1524 C CA . ASP A 1 200 ? -2.819 37.723 -1.267 1.00 5.91 200 ASP A CA 1
ATOM 1525 C C . ASP A 1 200 ? -4.092 37.286 -0.532 1.00 5.81 200 ASP A C 1
ATOM 1526 O O . ASP A 1 200 ? -5.029 38.052 -0.350 1.00 6.15 200 ASP A O 1
ATOM 1531 N N . CYS A 1 201 ? -4.121 36.009 -0.100 1.00 6.01 201 CYS A N 1
ATOM 1532 C CA . CYS A 1 201 ? -5.332 35.403 0.432 1.00 6.01 201 CYS A CA 1
ATOM 1533 C C . CYS A 1 201 ? -6.557 35.629 -0.498 1.00 6.45 201 CYS A C 1
ATOM 1534 O O . CYS A 1 201 ? -7.694 35.685 -0.033 1.00 6.99 201 CYS A O 1
ATOM 1537 N N . ASP A 1 202 ? -6.285 35.665 -1.805 1.00 6.52 202 ASP A N 1
ATOM 1538 C CA . ASP A 1 202 ? -7.388 35.721 -2.789 1.00 6.87 202 ASP A CA 1
ATOM 1539 C C . ASP A 1 202 ? -7.912 34.305 -2.952 1.00 6.86 202 ASP A C 1
ATOM 1540 O O . ASP A 1 202 ? -7.325 33.479 -3.643 1.00 8.08 202 ASP A O 1
ATOM 1545 N N . ASN A 1 203 ? -9.016 34.027 -2.265 1.00 7.13 203 ASN A N 1
ATOM 1546 C CA . ASN A 1 203 ? -9.576 32.667 -2.221 1.00 8.00 203 ASN A CA 1
ATOM 1547 C C . ASN A 1 203 ? -10.244 32.251 -3.522 1.00 8.80 203 ASN A C 1
ATOM 1548 O O . ASN A 1 203 ? -10.611 31.082 -3.646 1.00 12.55 203 ASN A O 1
ATOM 1553 N N A ASN A 1 204 ? -10.319 33.153 -4.478 0.70 7.60 204 ASN A N 1
ATOM 1554 N N B ASN A 1 204 ? -10.500 33.179 -4.446 0.30 9.81 204 ASN A N 1
ATOM 1555 C CA A ASN A 1 204 ? -10.918 32.852 -5.784 0.70 9.53 204 ASN A CA 1
ATOM 1556 C CA B ASN A 1 204 ? -10.923 32.874 -5.826 0.30 9.15 204 ASN A CA 1
ATOM 1557 C C A ASN A 1 204 ? -9.869 32.614 -6.857 0.70 9.74 204 ASN A C 1
ATOM 1558 C C B ASN A 1 204 ? -9.810 32.956 -6.838 0.30 9.80 204 ASN A C 1
ATOM 1559 O O A ASN A 1 204 ? -10.203 32.422 -8.042 0.70 11.89 204 ASN A O 1
ATOM 1560 O O B ASN A 1 204 ? -10.051 33.471 -7.924 0.30 13.87 204 ASN A O 1
ATOM 1569 N N . CYS A 1 205 ? -8.590 32.576 -6.497 1.00 10.55 205 CYS A N 1
ATOM 1570 C CA . CYS A 1 205 ? -7.554 32.380 -7.501 1.00 11.82 205 CYS A CA 1
ATOM 1571 C C . CYS A 1 205 ? -7.776 31.028 -8.202 1.00 14.95 205 CYS A C 1
ATOM 1572 O O . CYS A 1 205 ? -8.089 30.026 -7.572 1.00 17.30 205 CYS A O 1
ATOM 1575 N N . GLY A 1 206 ? -7.515 30.944 -9.497 1.00 18.15 206 GLY A N 1
ATOM 1576 C CA . GLY A 1 206 ? -7.474 29.678 -10.210 1.00 24.10 206 GLY A CA 1
ATOM 1577 C C . GLY A 1 206 ? -8.693 29.504 -11.080 1.00 33.37 206 GLY A C 1
ATOM 1578 O O . GLY A 1 206 ? -9.756 29.980 -10.683 1.00 42.03 206 GLY A O 1
#

GO terms:
  GO:0005576 extracellular region (C, IDA)
  GO:0005886 plasma membrane (C, IDA)
  GO:0005935 cellular bud neck (C, IDA)
  GO:0030447 filamentous growth (P, IDA)
  GO:0001403 invasive growth in response to glucose limitation (P, IMP)
  GO:0000324 fungal-type vacuole (C, HDA)
  GO:0043709 cell adhesion involved in single-species biofilm formation (P, IMP)
  GO:0090606 single-species surface biofilm formation (P, IMP)
  GO:0098609 cell-cell adhesion (P, IMP)
  GO:0007124 pseudohyphal growth (P, IMP)
  GO:0000128 flocculation (P, IMP)
  GO: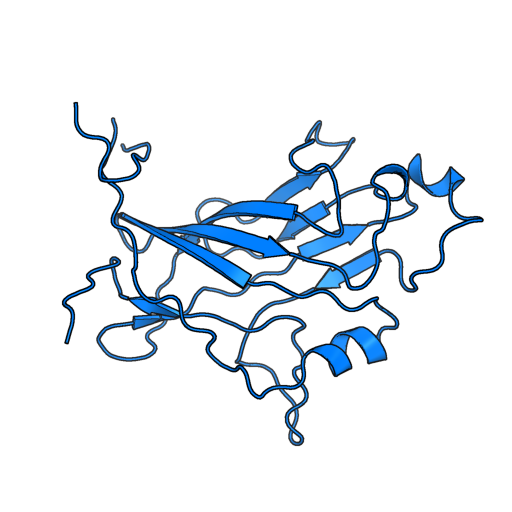0042802 identical protein binding (F, IPI)
  GO:0034109 homotypic cell-cell adhesion (P, IDA)
  GO:0097656 cell-cell self recognition (P, IDA)
  GO:0005515 protein binding (F, IPI)